Protein AF-A0A8T4NNY0-F1 (afdb_monomer_lite)

Secondary structure (DSSP, 8-state):
-EESSHHHHHHHHHHHHHHHHTSTTEEEEEEEEPPPEE------S-TTTTTSS------EE--EEEEEEESSHHHHHHHHHHH--S-----S-S-----HHHHHHHHHHHHHHHHHHHHHHHHHHHHHHHHHHHHHHHHHH-HHHHHHHHHHHHHHHHHHHHHHTTTTTS--------------------PPP-------

Sequence (200 aa):
MMGRPAEHLDETLNKLVEEISSVKGVSNVNKIIHPPKLIEEKETKDEKLKNKINIKKELYTSFAEIEADFDGLESMFTVVFNYMPSHFEIISPEEFKLKNSDFAGIVAAVIIRLHRYDEIAKKMSMDKIMIENRLREIFSQHPEMMAVLQKRAEEEQKKSNQEANQIENEPLKKVPKIITKNNIKGKKNNKRPEKAKKKR

pLDDT: mean 77.67, std 18.13, range [42.97, 97.81]

Structure (mmCIF, N/CA/C/O backbone):
data_AF-A0A8T4NNY0-F1
#
_entry.id   AF-A0A8T4NNY0-F1
#
loop_
_atom_site.group_PDB
_atom_site.id
_atom_site.type_symbol
_atom_site.label_atom_id
_atom_site.label_alt_id
_atom_site.label_comp_id
_atom_site.label_asym_id
_atom_site.label_entity_id
_atom_site.label_seq_id
_atom_site.pdbx_PDB_ins_code
_atom_site.Cartn_x
_atom_site.Cartn_y
_atom_site.Cartn_z
_atom_site.occupancy
_atom_site.B_iso_or_equiv
_atom_site.auth_seq_id
_atom_site.auth_comp_id
_atom_site.auth_asym_id
_at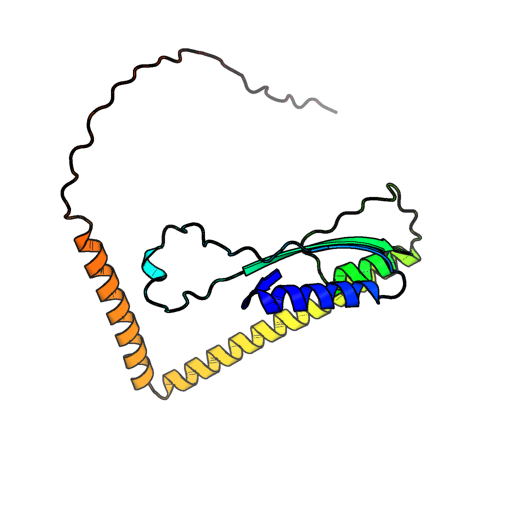om_site.auth_atom_id
_atom_site.pdbx_PDB_model_num
ATOM 1 N N . MET A 1 1 ? -8.699 -0.121 -7.785 1.00 82.06 1 MET A N 1
ATOM 2 C CA . MET A 1 1 ? -7.694 -0.938 -8.512 1.00 82.06 1 MET A CA 1
ATOM 3 C C . MET A 1 1 ? -7.858 -0.754 -10.016 1.00 82.06 1 MET A C 1
ATOM 5 O O . MET A 1 1 ? -8.939 -0.378 -10.454 1.00 82.06 1 MET A O 1
ATOM 9 N N . MET A 1 2 ? -6.801 -0.999 -10.796 1.00 84.75 2 MET A N 1
ATOM 10 C CA . MET A 1 2 ? -6.822 -0.908 -12.259 1.00 84.75 2 MET A CA 1
ATOM 11 C C . MET A 1 2 ? -6.148 -2.138 -12.862 1.00 84.75 2 MET A C 1
ATOM 13 O O . MET A 1 2 ? -5.091 -2.547 -12.384 1.00 84.75 2 MET A O 1
ATOM 17 N N . GLY A 1 3 ? -6.739 -2.728 -13.896 1.00 84.25 3 GLY A N 1
ATOM 18 C CA . GLY A 1 3 ? -6.212 -3.968 -14.456 1.00 84.25 3 GLY A CA 1
ATOM 19 C C . GLY A 1 3 ? -7.014 -4.520 -15.622 1.00 84.25 3 GLY A C 1
ATOM 20 O O . GLY A 1 3 ? -7.925 -3.878 -16.148 1.00 84.25 3 GLY A O 1
ATOM 21 N N . ARG A 1 4 ? -6.594 -5.705 -16.064 1.00 85.25 4 ARG A N 1
ATOM 22 C CA . ARG A 1 4 ? -7.164 -6.444 -17.191 1.00 85.25 4 ARG A CA 1
ATOM 23 C C . ARG A 1 4 ? -7.095 -7.936 -16.877 1.00 85.25 4 ARG A C 1
ATOM 25 O O . ARG A 1 4 ? -6.034 -8.356 -16.408 1.00 85.25 4 ARG A O 1
ATOM 32 N N . PRO A 1 5 ? -8.115 -8.742 -17.206 1.00 87.69 5 PRO A N 1
ATOM 33 C CA . PRO A 1 5 ? -9.483 -8.416 -17.630 1.00 87.69 5 PRO A CA 1
ATOM 34 C C . PRO A 1 5 ? -10.358 -7.901 -16.468 1.00 87.69 5 PRO A C 1
ATOM 36 O O . PRO A 1 5 ? -9.927 -7.912 -15.316 1.00 87.69 5 PRO A O 1
ATOM 39 N N . ALA A 1 6 ? -11.577 -7.442 -16.775 1.00 85.06 6 ALA A N 1
ATOM 40 C CA . ALA A 1 6 ? -12.525 -6.923 -15.783 1.00 85.06 6 ALA A CA 1
ATOM 41 C C . ALA A 1 6 ? -12.896 -7.961 -14.706 1.00 85.06 6 ALA A C 1
ATOM 43 O O . ALA A 1 6 ? -12.914 -7.630 -13.528 1.00 85.06 6 ALA A O 1
ATOM 44 N N . GLU A 1 7 ? -13.096 -9.222 -15.095 1.00 88.06 7 GLU A N 1
ATOM 45 C CA . GLU A 1 7 ? -13.484 -10.315 -14.186 1.00 88.06 7 GLU A CA 1
ATOM 46 C C . GLU A 1 7 ? -12.462 -10.526 -13.055 1.00 88.06 7 GLU A C 1
ATOM 48 O O . GLU A 1 7 ? -12.822 -10.611 -11.882 1.00 88.06 7 GLU A O 1
ATOM 53 N N . HIS A 1 8 ? -11.164 -10.506 -13.377 1.00 89.38 8 HIS A N 1
ATOM 54 C CA . HIS A 1 8 ? -10.110 -10.668 -12.372 1.00 89.38 8 HIS A CA 1
ATOM 55 C C . HIS A 1 8 ? -10.012 -9.487 -11.402 1.00 89.38 8 HIS A C 1
ATOM 57 O O . HIS A 1 8 ? -9.478 -9.657 -10.305 1.00 89.38 8 HIS A O 1
ATOM 63 N N . LEU A 1 9 ? -10.509 -8.298 -11.765 1.00 88.25 9 LEU A N 1
ATOM 64 C CA . LEU A 1 9 ? -10.572 -7.176 -10.826 1.00 88.25 9 LEU A CA 1
ATOM 65 C C . LEU A 1 9 ? -11.596 -7.439 -9.729 1.00 88.25 9 LEU A C 1
ATOM 67 O O . LEU A 1 9 ? -11.270 -7.234 -8.562 1.00 88.25 9 LEU A O 1
ATOM 71 N N . ASP A 1 10 ? -12.777 -7.935 -10.089 1.00 89.12 10 ASP A N 1
ATOM 72 C CA . ASP A 1 10 ? -13.828 -8.238 -9.119 1.00 89.12 10 ASP A CA 1
ATOM 73 C C . ASP A 1 10 ? -13.413 -9.394 -8.207 1.00 89.12 10 ASP A C 1
ATOM 75 O O . ASP A 1 10 ? -13.564 -9.312 -6.989 1.00 89.12 10 ASP A O 1
ATOM 79 N N . GLU A 1 11 ? -12.808 -10.448 -8.759 1.00 92.12 11 GLU A N 1
ATOM 80 C CA . GLU A 1 11 ? -12.284 -11.565 -7.961 1.00 92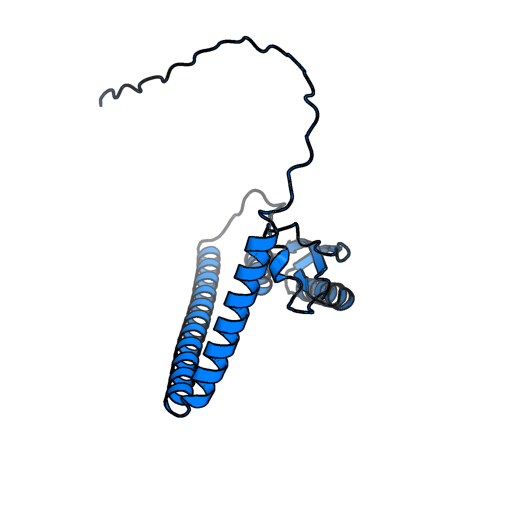.12 11 GLU A CA 1
ATOM 81 C C . GLU A 1 11 ? -11.184 -11.118 -6.991 1.00 92.12 11 GLU A C 1
ATOM 83 O O . GLU A 1 11 ? -11.182 -11.511 -5.824 1.00 92.12 11 GLU A O 1
ATOM 88 N N . THR A 1 12 ? -10.246 -10.290 -7.461 1.00 91.44 12 THR A N 1
ATOM 89 C CA . THR A 1 12 ? -9.128 -9.810 -6.635 1.00 91.44 12 THR A CA 1
ATOM 90 C C . THR A 1 12 ? -9.618 -8.857 -5.552 1.00 91.44 12 THR A C 1
ATOM 92 O O . THR A 1 12 ? -9.167 -8.955 -4.413 1.00 91.44 12 THR A O 1
ATOM 95 N N . LEU A 1 13 ? -10.562 -7.965 -5.871 1.00 90.06 13 LEU A N 1
ATOM 96 C CA . LEU A 1 13 ? -11.162 -7.068 -4.885 1.00 90.06 13 LEU A CA 1
ATOM 97 C C . LEU A 1 13 ? -11.938 -7.844 -3.826 1.00 90.06 13 LEU A C 1
ATOM 99 O O . LEU A 1 13 ? -11.769 -7.563 -2.644 1.00 90.06 13 LEU A O 1
ATOM 103 N N . ASN A 1 14 ? -12.721 -8.851 -4.218 1.00 91.62 14 ASN A N 1
ATOM 104 C CA . ASN A 1 14 ? -13.434 -9.694 -3.260 1.00 91.62 14 ASN A CA 1
ATOM 105 C C . ASN A 1 14 ? -12.475 -10.416 -2.311 1.00 91.62 14 ASN A C 1
ATOM 107 O O . ASN A 1 14 ? -12.660 -10.344 -1.098 1.00 91.62 14 ASN A O 1
ATOM 111 N N . LYS A 1 15 ? -11.411 -11.027 -2.846 1.00 93.00 15 LYS A N 1
ATOM 112 C CA . LYS A 1 15 ? -10.377 -11.676 -2.026 1.00 93.00 15 LYS A CA 1
ATOM 113 C C . LYS A 1 15 ? -9.712 -10.695 -1.066 1.00 93.00 15 LYS A C 1
ATOM 115 O O . LYS A 1 15 ? -9.555 -11.007 0.105 1.00 93.00 15 LYS A O 1
ATOM 120 N N . LEU A 1 16 ? -9.373 -9.495 -1.532 1.00 90.88 16 LEU A N 1
ATOM 121 C CA . LEU A 1 16 ? -8.723 -8.481 -0.702 1.00 90.88 16 LEU A CA 1
ATOM 122 C C . LEU A 1 16 ? -9.646 -7.996 0.429 1.00 90.88 16 LEU A C 1
ATOM 124 O O . LEU A 1 16 ? -9.202 -7.822 1.560 1.00 90.88 16 LEU A O 1
ATOM 128 N N . VAL A 1 17 ? -10.944 -7.834 0.156 1.00 91.06 17 VAL A N 1
ATOM 129 C CA . VAL A 1 17 ? -11.945 -7.484 1.178 1.00 91.06 17 VAL A CA 1
ATOM 130 C C . VAL A 1 17 ? -12.126 -8.618 2.197 1.00 91.06 17 VAL A C 1
ATOM 132 O O . VAL A 1 17 ? -12.253 -8.362 3.397 1.00 91.06 17 VAL A O 1
ATOM 135 N N . GLU A 1 18 ? -12.118 -9.875 1.750 1.00 91.81 18 GLU A N 1
ATOM 136 C CA . GLU A 1 18 ? -12.166 -11.047 2.634 1.00 91.81 18 GLU A CA 1
ATOM 137 C C . GLU A 1 18 ? -10.917 -11.151 3.515 1.00 91.81 18 GLU A C 1
ATOM 139 O O . GLU A 1 18 ? -11.032 -11.366 4.722 1.00 91.81 18 GLU A O 1
ATOM 144 N N . GLU A 1 19 ? -9.732 -10.920 2.949 1.00 92.31 19 GLU A N 1
ATOM 145 C CA . GLU A 1 19 ? -8.477 -10.887 3.699 1.00 92.31 19 GLU A CA 1
ATOM 146 C C . GLU A 1 19 ? -8.493 -9.789 4.768 1.00 92.31 19 GLU A C 1
ATOM 148 O O . GLU A 1 19 ? -8.133 -10.067 5.913 1.00 92.31 19 GLU A O 1
ATOM 153 N N . ILE A 1 20 ? -8.984 -8.582 4.452 1.00 90.31 20 ILE A N 1
ATOM 154 C CA . ILE A 1 20 ? -9.174 -7.501 5.438 1.00 90.31 20 ILE A CA 1
ATOM 155 C C . ILE A 1 20 ? -10.119 -7.944 6.561 1.00 90.31 20 ILE A C 1
ATOM 157 O O . ILE A 1 20 ? -9.818 -7.729 7.733 1.00 90.31 20 ILE A O 1
ATOM 161 N N . SER A 1 21 ? -11.222 -8.610 6.214 1.00 88.56 21 SER A N 1
ATOM 162 C CA . SER A 1 21 ? -12.215 -9.094 7.185 1.00 88.56 21 SER A CA 1
ATOM 163 C C . SER A 1 21 ? -11.670 -10.200 8.097 1.00 88.56 21 SER A C 1
ATOM 165 O O . SER A 1 21 ? -12.174 -10.402 9.197 1.00 88.56 21 SER A O 1
ATOM 167 N N . SER A 1 22 ? -10.636 -10.921 7.654 1.00 91.25 22 SER A N 1
ATOM 168 C CA . SER A 1 22 ? -9.975 -11.974 8.435 1.00 91.25 22 SER A CA 1
ATOM 169 C C . SER A 1 22 ? -8.925 -11.450 9.424 1.00 91.25 22 SER A C 1
ATOM 171 O O . SER A 1 22 ? -8.420 -12.208 10.260 1.00 91.25 22 SER A O 1
ATOM 173 N N . VAL A 1 23 ? -8.568 -10.162 9.342 1.00 90.19 23 VAL A N 1
ATOM 174 C CA . VAL A 1 23 ? -7.562 -9.566 10.223 1.00 90.19 23 VAL A CA 1
ATOM 175 C C . VAL A 1 23 ? -8.101 -9.490 11.652 1.00 90.19 23 VAL A C 1
ATOM 177 O O . VAL A 1 23 ? -9.219 -9.049 11.908 1.00 90.19 23 VAL A O 1
ATOM 180 N N . LYS A 1 24 ? -7.277 -9.910 12.617 1.00 87.75 24 LYS A N 1
ATOM 181 C CA . LYS A 1 24 ? -7.619 -9.843 14.042 1.00 87.75 24 LYS A CA 1
ATOM 182 C C . LYS A 1 24 ? -7.854 -8.392 14.472 1.00 87.75 24 LYS A C 1
ATOM 184 O O . LYS A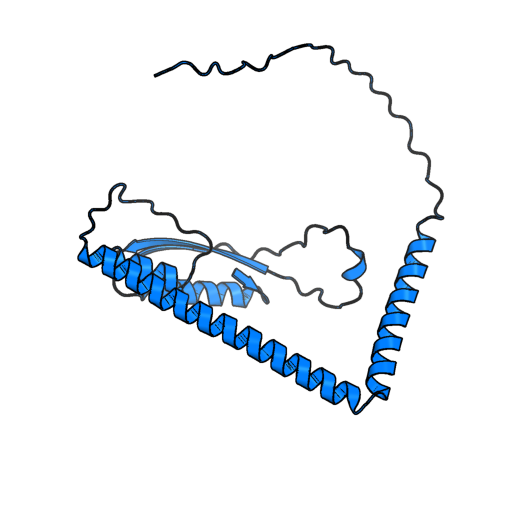 1 24 ? -7.019 -7.529 14.208 1.00 87.75 24 LYS A O 1
ATOM 189 N N . GLY A 1 25 ? -8.948 -8.160 15.191 1.00 86.31 25 GLY A N 1
ATOM 190 C CA . GLY A 1 25 ? -9.315 -6.839 15.703 1.00 86.31 25 GLY A CA 1
ATOM 191 C C . GLY A 1 25 ? -10.040 -5.947 14.696 1.00 86.31 25 GLY A C 1
ATOM 192 O O . GLY A 1 25 ? -10.029 -4.726 14.868 1.00 86.31 25 GLY A O 1
ATOM 193 N N . VAL A 1 26 ? -10.613 -6.553 13.650 1.00 91.06 26 VAL A N 1
ATOM 194 C CA . VAL A 1 26 ? -11.577 -5.944 12.729 1.00 91.06 26 VAL A CA 1
ATOM 195 C C . VAL A 1 26 ? -12.948 -6.568 12.996 1.00 91.06 26 VAL A C 1
ATOM 197 O O . VAL A 1 26 ? -13.087 -7.791 13.020 1.00 91.06 26 VAL A O 1
ATOM 200 N N . SER A 1 27 ? -13.958 -5.735 13.212 1.00 86.81 27 SER A N 1
ATOM 201 C CA . SER A 1 27 ? -15.353 -6.120 13.426 1.00 86.81 27 SER A CA 1
ATOM 202 C C . SER A 1 27 ? -16.274 -5.276 12.535 1.00 86.81 27 SER A C 1
ATOM 204 O O . SER A 1 27 ? -15.844 -4.268 11.985 1.00 86.81 27 SER A O 1
ATOM 206 N N . ASN A 1 28 ? -17.514 -5.729 12.319 1.00 78.19 28 ASN A N 1
ATOM 207 C CA . ASN A 1 28 ? -18.536 -5.035 11.517 1.00 78.19 28 ASN A CA 1
ATOM 208 C C . ASN A 1 28 ? -18.036 -4.486 10.166 1.00 78.19 28 ASN A C 1
ATOM 210 O O . ASN A 1 28 ? -17.987 -3.279 9.950 1.00 78.19 28 ASN A O 1
ATOM 214 N N . VAL A 1 29 ? -17.678 -5.379 9.238 1.00 85.38 29 VAL A N 1
ATOM 215 C CA . VAL A 1 29 ? -17.226 -4.972 7.899 1.00 85.38 29 VAL A CA 1
ATOM 216 C C . VAL A 1 29 ? -18.424 -4.787 6.966 1.00 85.38 29 VAL A C 1
ATOM 218 O O . VAL A 1 29 ? -19.029 -5.766 6.521 1.00 85.38 29 VAL A O 1
ATOM 221 N N . ASN A 1 30 ? -18.754 -3.539 6.647 1.00 90.31 30 ASN A N 1
ATOM 222 C CA . ASN A 1 30 ? -19.672 -3.191 5.569 1.00 90.31 30 ASN A CA 1
ATOM 223 C C . ASN A 1 30 ? -18.872 -2.979 4.278 1.00 90.31 30 ASN A C 1
ATOM 225 O O . ASN A 1 30 ? -17.828 -2.327 4.289 1.00 90.31 30 ASN A O 1
ATOM 229 N N . LYS A 1 31 ? -19.332 -3.553 3.163 1.00 91.00 31 LYS A N 1
ATOM 230 C CA . LYS A 1 31 ? -18.601 -3.524 1.889 1.00 91.00 31 LYS A CA 1
ATOM 231 C C . LYS A 1 31 ? -19.505 -3.140 0.729 1.00 91.00 31 LYS A C 1
ATOM 233 O O . LYS A 1 31 ? -20.544 -3.759 0.507 1.00 91.00 31 LYS A O 1
ATOM 238 N N . ILE A 1 32 ? -19.056 -2.169 -0.056 1.00 91.31 32 ILE A N 1
ATOM 239 C CA . ILE A 1 32 ? -19.691 -1.745 -1.302 1.00 91.31 32 ILE A CA 1
ATOM 240 C C . ILE A 1 32 ? -18.649 -1.883 -2.408 1.00 91.31 32 ILE A C 1
ATOM 242 O O . ILE A 1 32 ? -17.622 -1.211 -2.403 1.00 91.31 32 ILE A O 1
ATOM 246 N N . ILE A 1 33 ? -18.892 -2.785 -3.356 1.00 89.38 33 ILE A N 1
ATOM 247 C CA . ILE A 1 33 ? -17.996 -3.008 -4.495 1.00 89.38 33 ILE A CA 1
ATOM 248 C C . ILE A 1 33 ? -18.677 -2.456 -5.739 1.00 89.38 33 ILE A C 1
ATOM 250 O O . ILE A 1 33 ? -19.762 -2.900 -6.117 1.00 89.38 33 ILE A O 1
ATOM 254 N N . HIS A 1 34 ? -18.040 -1.476 -6.373 1.00 89.56 34 HIS A N 1
ATOM 255 C CA . HIS A 1 34 ? -18.535 -0.901 -7.614 1.00 89.56 34 HIS A CA 1
ATOM 256 C C . HIS A 1 34 ? -18.066 -1.734 -8.811 1.00 89.56 34 HIS A C 1
ATOM 258 O O . HIS A 1 34 ? -16.898 -2.128 -8.861 1.00 89.56 34 HIS A O 1
ATOM 264 N N . PRO A 1 35 ? -18.935 -1.974 -9.809 1.00 88.00 35 PRO A N 1
ATOM 265 C CA . PRO A 1 35 ? -18.566 -2.769 -10.972 1.00 88.00 35 PRO A CA 1
ATOM 266 C C . PRO A 1 35 ? -17.429 -2.105 -11.769 1.00 88.00 35 PRO A C 1
ATOM 268 O O . PRO A 1 35 ? -17.334 -0.869 -11.794 1.00 88.00 35 PRO A O 1
ATOM 271 N N . PRO A 1 36 ? -16.577 -2.890 -12.454 1.00 88.56 36 PRO A N 1
ATOM 272 C CA . PRO A 1 36 ? -15.468 -2.360 -13.228 1.00 88.56 36 PRO A CA 1
ATOM 273 C C . PRO A 1 36 ? -15.967 -1.446 -14.342 1.00 88.56 36 PRO A C 1
ATOM 275 O O . PRO A 1 36 ? -16.712 -1.851 -15.234 1.00 88.56 36 PRO A O 1
ATOM 278 N N . LYS A 1 37 ? -15.518 -0.195 -14.314 1.00 87.31 37 LYS A N 1
ATOM 279 C CA . LYS A 1 37 ? -15.772 0.780 -15.366 1.00 87.31 37 LYS A CA 1
ATOM 280 C C . LYS A 1 37 ? -14.585 0.824 -16.313 1.00 87.31 37 LYS A C 1
ATOM 282 O O . LYS A 1 37 ? -13.436 0.895 -15.871 1.00 87.31 37 LYS A O 1
ATOM 287 N N . LEU A 1 38 ? -14.869 0.812 -17.610 1.00 85.31 38 LEU A N 1
ATOM 288 C CA . LEU A 1 38 ? -13.859 1.040 -18.632 1.00 85.31 38 LEU A CA 1
ATOM 289 C C . LEU A 1 38 ? -13.287 2.452 -18.461 1.00 85.31 38 LEU A C 1
ATOM 291 O O . LEU A 1 38 ? -14.034 3.434 -18.435 1.00 85.31 38 LEU A O 1
ATOM 295 N N . ILE A 1 39 ? -11.964 2.558 -18.349 1.00 78.81 39 ILE A N 1
ATOM 296 C CA . ILE A 1 39 ? -11.299 3.846 -18.498 1.00 78.81 39 ILE A CA 1
ATOM 297 C C . ILE A 1 39 ? -11.320 4.166 -19.986 1.00 78.81 39 ILE A C 1
ATOM 299 O O . ILE A 1 39 ? -10.492 3.684 -20.758 1.00 78.81 39 ILE A O 1
ATOM 303 N N . GLU A 1 40 ? -12.270 5.000 -20.387 1.00 69.75 40 GLU A N 1
ATOM 304 C CA . GLU A 1 40 ? -12.120 5.766 -21.614 1.00 69.75 40 GLU A CA 1
ATOM 305 C C . GLU A 1 40 ? -10.916 6.681 -21.393 1.00 69.75 40 GLU A C 1
ATOM 307 O O . GLU A 1 40 ? -10.940 7.561 -20.527 1.00 69.75 40 GLU A O 1
ATOM 312 N N . GLU A 1 41 ? -9.816 6.414 -22.100 1.00 59.53 41 GLU A N 1
ATOM 313 C CA . GLU A 1 41 ? -8.640 7.274 -22.089 1.00 59.53 41 GLU A CA 1
ATOM 314 C C . GLU A 1 41 ? -9.061 8.644 -22.627 1.00 59.53 41 GLU A C 1
ATOM 316 O O . GLU A 1 41 ? -8.974 8.882 -23.832 1.00 59.53 41 GLU A O 1
ATOM 321 N N . LYS A 1 42 ? -9.543 9.533 -21.745 1.00 51.41 42 LYS A N 1
ATOM 322 C CA . LYS A 1 42 ? -9.826 10.928 -22.078 1.00 51.41 42 LYS A CA 1
ATOM 323 C C . LYS A 1 42 ? -8.631 11.447 -22.853 1.00 51.41 42 LYS A C 1
ATOM 325 O O . LYS A 1 42 ? -7.517 11.407 -22.337 1.00 51.41 42 LYS A O 1
ATOM 330 N N . GLU A 1 43 ? -8.903 11.851 -24.085 1.00 48.00 43 GLU A N 1
ATOM 331 C CA . GLU A 1 43 ? -7.995 12.373 -25.095 1.00 48.00 43 GLU A CA 1
ATOM 332 C C . GLU A 1 43 ? -6.922 13.287 -24.477 1.00 48.00 43 GLU A C 1
ATOM 334 O O . GLU A 1 43 ? -7.038 14.512 -24.429 1.00 48.00 43 GLU A O 1
ATOM 339 N N . THR A 1 44 ? -5.818 12.710 -24.001 1.00 42.97 44 THR A N 1
ATOM 340 C CA . THR A 1 44 ? -4.539 13.399 -24.068 1.00 42.97 44 THR A CA 1
ATOM 341 C C . THR A 1 44 ? -4.337 13.651 -25.553 1.00 42.97 44 THR A C 1
ATOM 343 O O . THR A 1 44 ? -4.421 12.712 -26.342 1.00 42.97 44 THR A O 1
ATOM 346 N N . LYS A 1 45 ? -4.133 14.919 -25.926 1.00 47.31 45 LYS A N 1
ATOM 347 C CA . LYS A 1 45 ? -4.062 15.469 -27.297 1.00 47.31 45 LYS A CA 1
ATOM 348 C C . LYS A 1 45 ? -3.043 14.801 -28.246 1.00 47.31 45 LYS A C 1
ATOM 350 O O . LYS A 1 45 ? -2.847 15.267 -29.362 1.00 47.31 45 LYS A O 1
ATOM 355 N N . ASP A 1 46 ? -2.446 13.694 -27.832 1.00 46.00 46 ASP A N 1
ATOM 356 C CA . ASP A 1 46 ? -1.552 12.828 -28.582 1.00 46.00 46 ASP A CA 1
ATOM 357 C C . ASP A 1 46 ? -2.301 11.574 -29.082 1.00 46.00 46 ASP A C 1
ATOM 359 O O . ASP A 1 46 ? -1.847 10.439 -28.927 1.00 46.00 46 ASP A O 1
ATOM 363 N N . GLU A 1 47 ? -3.463 11.760 -29.719 1.00 51.88 47 GLU A N 1
ATOM 364 C CA . GLU A 1 47 ? -4.255 10.676 -30.336 1.00 51.88 47 GLU A CA 1
ATOM 365 C C . GLU A 1 47 ? -3.465 9.859 -31.379 1.00 51.88 47 GLU A C 1
ATOM 367 O O . GLU A 1 47 ? -3.830 8.735 -31.722 1.00 51.88 47 GLU A O 1
ATOM 372 N N . LYS A 1 48 ? -2.339 10.386 -31.870 1.00 50.22 48 LYS A N 1
ATOM 373 C CA . LYS A 1 48 ? -1.563 9.789 -32.964 1.00 50.22 48 LYS A CA 1
ATOM 374 C C . LYS A 1 48 ? -0.569 8.710 -32.531 1.00 50.22 48 LYS A C 1
ATOM 376 O O . LYS A 1 48 ? -0.156 7.917 -33.373 1.00 50.22 48 LYS A O 1
ATOM 381 N N . LEU A 1 49 ? -0.215 8.618 -31.244 1.00 49.22 49 LEU A N 1
ATOM 382 C CA . LEU A 1 49 ? 0.697 7.567 -30.762 1.00 49.22 49 LEU A CA 1
ATOM 383 C C . LEU A 1 49 ? -0.029 6.243 -30.449 1.00 49.22 49 LEU A C 1
ATOM 385 O O . LEU A 1 49 ? 0.594 5.182 -30.433 1.00 49.22 49 LEU A O 1
ATOM 389 N N . LYS A 1 50 ? -1.357 6.281 -30.263 1.00 45.75 50 LYS A N 1
ATOM 390 C CA . LYS A 1 50 ? -2.175 5.116 -29.879 1.00 45.75 50 LYS A CA 1
ATOM 391 C C . LYS A 1 50 ? -2.426 4.121 -31.016 1.00 45.75 50 LYS A C 1
ATOM 393 O O . LYS A 1 50 ? -2.660 2.948 -30.754 1.00 45.75 50 LYS A O 1
ATOM 398 N N . ASN A 1 51 ? -2.320 4.547 -32.276 1.00 45.91 51 ASN A N 1
ATOM 399 C CA . ASN A 1 51 ? -2.652 3.693 -33.424 1.00 45.91 51 ASN A CA 1
ATOM 400 C C . ASN A 1 51 ? -1.524 2.744 -33.872 1.00 45.91 51 ASN A C 1
ATOM 402 O O . ASN A 1 51 ? -1.781 1.855 -34.680 1.00 45.91 51 ASN A O 1
ATOM 406 N N . LYS A 1 52 ? -0.286 2.895 -33.374 1.00 47.84 52 LYS A N 1
ATOM 407 C CA . LYS A 1 52 ? 0.857 2.048 -33.791 1.00 47.84 52 LYS A CA 1
ATOM 408 C C . LYS A 1 52 ? 1.198 0.915 -32.829 1.00 47.84 52 LYS A C 1
ATOM 410 O O . LYS A 1 52 ? 1.848 -0.046 -33.232 1.00 47.84 52 LYS A O 1
ATOM 415 N N . ILE A 1 53 ? 0.729 0.985 -31.588 1.00 47.69 53 ILE A N 1
ATOM 416 C CA . ILE A 1 53 ? 0.857 -0.105 -30.627 1.00 47.69 53 ILE A CA 1
ATOM 417 C C . ILE A 1 53 ? -0.536 -0.729 -30.525 1.00 47.69 53 ILE A C 1
ATOM 419 O O . ILE A 1 53 ? -1.430 -0.122 -29.952 1.00 47.69 53 ILE A O 1
ATOM 423 N N . ASN A 1 54 ? -0.740 -1.916 -31.110 1.00 44.19 54 ASN A N 1
ATOM 424 C CA . ASN A 1 54 ? -1.984 -2.706 -31.053 1.00 44.19 54 ASN A CA 1
ATOM 425 C C . ASN A 1 54 ? -2.314 -3.167 -29.613 1.00 44.19 54 ASN A C 1
ATOM 427 O O . ASN A 1 54 ? -2.403 -4.353 -29.308 1.00 44.19 54 ASN A O 1
ATOM 431 N N . ILE A 1 55 ? -2.484 -2.227 -28.691 1.00 51.34 55 ILE A N 1
ATOM 432 C CA . ILE A 1 55 ? -2.960 -2.445 -27.333 1.00 51.34 55 ILE A CA 1
ATOM 433 C C . ILE A 1 55 ? -4.265 -1.653 -27.218 1.00 51.34 55 ILE A C 1
ATOM 435 O O . ILE A 1 55 ? -4.419 -0.791 -26.364 1.00 51.34 55 ILE A O 1
ATOM 439 N N . LYS A 1 56 ? -5.267 -2.003 -28.040 1.00 56.25 56 LYS A N 1
ATOM 440 C CA . LYS A 1 56 ? -6.686 -1.797 -27.686 1.00 56.25 56 LYS A CA 1
ATOM 441 C C . LYS A 1 56 ? -7.070 -2.760 -26.561 1.00 56.25 56 LYS A C 1
ATOM 443 O O . LYS A 1 56 ? -8.000 -3.547 -26.677 1.00 56.25 56 LYS A O 1
ATOM 448 N N . LYS A 1 57 ? -6.271 -2.809 -25.502 1.00 63.22 57 LYS A N 1
ATOM 449 C CA . LYS A 1 57 ? -6.607 -3.610 -24.341 1.00 63.22 57 LYS A CA 1
ATOM 450 C C . LYS A 1 57 ? -7.389 -2.681 -23.430 1.00 63.22 57 LYS A C 1
ATOM 452 O O . LYS A 1 57 ? -6.837 -1.769 -22.823 1.00 63.22 57 LYS A O 1
ATOM 457 N N . GLU A 1 58 ? -8.687 -2.889 -23.409 1.00 74.94 58 GLU A N 1
ATOM 458 C CA . GLU A 1 58 ? -9.619 -2.238 -22.503 1.00 74.94 58 GLU A CA 1
ATOM 459 C C . GLU A 1 58 ? -9.058 -2.293 -21.079 1.00 74.94 58 GLU A C 1
ATOM 461 O O . GLU A 1 58 ? -8.675 -3.357 -20.587 1.00 74.94 58 GLU A O 1
ATOM 466 N N . LEU A 1 59 ? -8.853 -1.128 -20.471 1.00 82.38 59 LEU A N 1
ATOM 467 C CA . LEU A 1 59 ? -8.326 -1.006 -19.120 1.00 82.38 59 LEU A CA 1
ATOM 468 C C . LEU A 1 59 ? -9.496 -0.678 -18.211 1.00 82.38 59 LEU A C 1
ATOM 470 O O . LEU A 1 59 ? -10.216 0.289 -18.450 1.00 82.38 59 LEU A O 1
ATOM 474 N N . TYR A 1 60 ? -9.690 -1.496 -17.190 1.00 87.44 60 TYR A N 1
ATOM 475 C CA . TYR A 1 60 ? -10.826 -1.368 -16.298 1.00 87.44 60 TYR A CA 1
ATOM 476 C C . TYR A 1 60 ? -10.360 -0.827 -14.951 1.00 87.44 60 TYR A C 1
ATOM 478 O O . TYR A 1 60 ? -9.263 -1.144 -14.480 1.00 87.44 60 TYR A O 1
ATOM 486 N N . THR A 1 61 ? -11.206 -0.015 -14.329 1.00 88.81 61 THR A N 1
ATOM 487 C CA . THR A 1 61 ? -11.060 0.440 -12.945 1.00 88.81 61 THR A CA 1
ATOM 488 C C . THR A 1 61 ? -12.274 0.051 -12.142 1.00 88.81 61 THR A C 1
ATOM 490 O O . THR A 1 61 ? -13.396 0.301 -12.568 1.00 88.81 61 THR A O 1
ATOM 493 N N . SER A 1 62 ? -12.041 -0.488 -10.956 1.00 90.62 62 SER A N 1
ATOM 494 C CA . SER A 1 62 ? -13.077 -0.714 -9.954 1.00 90.62 62 SER A CA 1
ATOM 495 C C . SER A 1 62 ? -12.624 -0.118 -8.620 1.00 90.62 62 SER A C 1
ATOM 497 O O . SER A 1 62 ? -11.419 0.017 -8.351 1.00 90.62 62 SER A O 1
ATOM 499 N N . PHE A 1 63 ? -13.604 0.267 -7.811 1.00 91.38 63 PHE A N 1
ATOM 500 C CA . PHE A 1 63 ? -13.437 0.827 -6.480 1.00 91.38 63 PHE A CA 1
ATOM 501 C C . PHE A 1 63 ? -14.254 -0.006 -5.493 1.00 91.38 63 PHE A C 1
ATOM 503 O O . PHE A 1 63 ? -15.363 -0.436 -5.810 1.00 91.38 63 PHE A O 1
ATOM 510 N N . ALA A 1 64 ? -13.687 -0.226 -4.312 1.00 92.19 64 ALA A N 1
ATOM 511 C CA . ALA A 1 64 ? -14.368 -0.851 -3.193 1.00 92.19 64 ALA A CA 1
ATOM 512 C C . ALA A 1 64 ? -14.328 0.119 -2.014 1.00 92.19 64 ALA A C 1
ATOM 514 O O . ALA A 1 64 ? -13.264 0.650 -1.688 1.00 92.19 64 ALA A O 1
ATOM 515 N N . GLU A 1 65 ? -15.485 0.345 -1.412 1.00 91.38 65 GLU A N 1
ATOM 516 C CA . GLU A 1 65 ? -15.649 1.096 -0.177 1.00 91.38 65 GLU A CA 1
ATOM 517 C C . GLU A 1 65 ? -15.870 0.088 0.946 1.00 91.38 65 GLU A C 1
ATOM 519 O O . GLU A 1 65 ? -16.662 -0.852 0.818 1.00 91.38 65 GLU A O 1
ATOM 524 N N . ILE A 1 66 ? -15.098 0.242 2.017 1.00 92.62 66 ILE A N 1
ATOM 525 C CA . ILE A 1 66 ? -15.111 -0.662 3.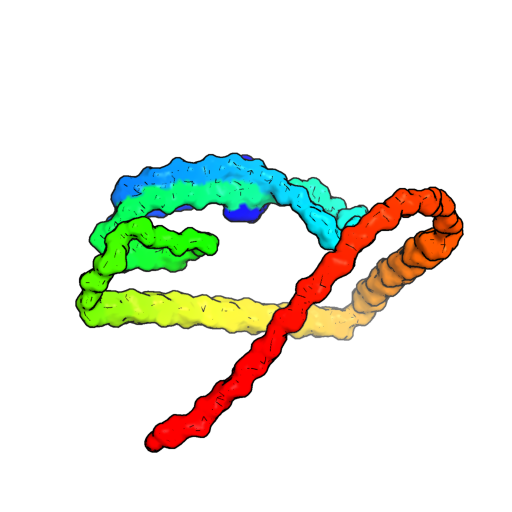159 1.00 92.62 66 ILE A CA 1
ATOM 526 C C . ILE A 1 66 ? -15.241 0.204 4.402 1.00 92.62 66 ILE A C 1
ATOM 528 O O . ILE A 1 66 ? -14.370 1.032 4.669 1.00 92.62 66 ILE A O 1
ATOM 532 N N . GLU A 1 67 ? -16.305 -0.014 5.161 1.00 93.75 67 GLU A N 1
ATOM 533 C CA . GLU A 1 67 ? -16.447 0.514 6.513 1.00 93.75 67 GLU A CA 1
ATOM 534 C C . GLU A 1 67 ? -16.163 -0.641 7.467 1.00 93.75 67 GLU A C 1
ATOM 536 O O . GLU A 1 67 ? -16.688 -1.740 7.288 1.00 93.75 67 GLU A O 1
ATOM 541 N N . ALA A 1 68 ? -15.291 -0.424 8.443 1.00 93.56 68 ALA A N 1
ATOM 542 C CA . ALA A 1 68 ? -14.915 -1.453 9.396 1.00 93.56 68 ALA A CA 1
ATOM 543 C C . ALA A 1 68 ? -14.660 -0.831 10.767 1.00 93.56 68 ALA A C 1
ATOM 545 O O . ALA A 1 68 ? -14.032 0.227 10.866 1.00 93.56 68 ALA A O 1
ATOM 546 N N . ASP A 1 69 ? -15.105 -1.526 11.809 1.00 94.00 69 ASP A N 1
ATOM 547 C CA . ASP A 1 69 ? -14.839 -1.170 13.194 1.00 94.00 69 ASP A CA 1
ATOM 548 C C . ASP A 1 69 ? -13.543 -1.843 13.650 1.00 94.00 69 ASP A C 1
ATOM 550 O O . ASP A 1 69 ? -13.336 -3.045 13.468 1.00 94.00 69 ASP A O 1
ATOM 554 N N . PHE A 1 70 ? -12.657 -1.075 14.275 1.00 93.50 70 PHE A N 1
ATOM 555 C CA . PHE A 1 70 ? -11.374 -1.575 14.761 1.00 93.50 70 PHE A CA 1
ATOM 556 C C . PHE A 1 70 ? -11.335 -1.552 16.287 1.00 93.50 70 PHE A C 1
ATOM 558 O O . PHE A 1 70 ? -11.650 -0.534 16.901 1.00 93.50 70 PHE A O 1
ATOM 565 N N . ASP A 1 71 ? -10.866 -2.643 16.899 1.00 91.56 71 ASP A N 1
ATOM 566 C CA . ASP A 1 71 ? -10.742 -2.752 18.363 1.00 91.56 71 ASP A CA 1
ATOM 567 C C . ASP A 1 71 ? -9.745 -1.734 18.950 1.00 91.56 71 ASP A C 1
ATOM 569 O O . ASP A 1 71 ? -9.816 -1.371 20.126 1.00 91.56 71 ASP A O 1
ATOM 573 N N . GLY A 1 72 ? -8.793 -1.264 18.139 1.00 89.25 72 GLY A N 1
ATOM 574 C CA . GLY A 1 72 ? -7.818 -0.265 18.545 1.00 89.25 72 GLY A CA 1
ATOM 575 C C . GLY A 1 72 ? -7.067 0.356 17.372 1.00 89.25 72 GLY A C 1
ATOM 576 O O . GLY A 1 72 ? -7.112 -0.108 16.234 1.00 89.25 72 GLY A O 1
ATOM 577 N N . LEU A 1 73 ? -6.314 1.416 17.666 1.00 88.88 73 LEU A N 1
ATOM 578 C CA . LEU A 1 73 ? -5.530 2.125 16.652 1.00 88.88 73 LEU A CA 1
ATOM 579 C C . LEU A 1 73 ? -4.437 1.245 16.032 1.00 88.88 73 LEU A C 1
ATOM 581 O O . LEU A 1 73 ? -4.121 1.399 14.858 1.00 88.88 73 LEU A O 1
ATOM 585 N N . GLU A 1 74 ? -3.882 0.293 16.783 1.00 87.38 74 GLU A N 1
ATOM 586 C CA . GLU A 1 74 ? -2.857 -0.622 16.272 1.00 87.38 74 GLU A CA 1
ATOM 587 C C . GLU A 1 74 ? -3.383 -1.535 15.149 1.00 87.38 74 GLU A C 1
ATOM 589 O O . GLU A 1 74 ? -2.716 -1.674 14.117 1.00 87.38 74 GLU A O 1
ATOM 594 N N . SER A 1 75 ? -4.581 -2.120 15.299 1.00 90.06 75 SER A N 1
ATOM 595 C CA . SER A 1 75 ? -5.187 -2.956 14.252 1.00 90.06 75 SER A CA 1
ATOM 596 C C . SER A 1 75 ? -5.561 -2.115 13.032 1.00 90.06 75 SER A C 1
ATOM 598 O O . SER A 1 75 ? -5.240 -2.503 11.907 1.00 90.06 75 SER A O 1
ATOM 600 N N . MET A 1 76 ? -6.109 -0.915 13.253 1.00 91.19 76 MET A N 1
ATOM 601 C CA . MET A 1 76 ? -6.392 0.063 12.200 1.00 91.19 76 MET A CA 1
ATOM 602 C C . MET A 1 76 ? -5.133 0.399 11.388 1.00 91.19 76 MET A C 1
ATOM 604 O O . MET A 1 76 ? -5.108 0.210 10.172 1.00 91.19 76 MET A O 1
ATOM 608 N N . PHE A 1 77 ? -4.050 0.835 12.041 1.00 89.56 77 PHE A N 1
ATOM 609 C CA . PHE A 1 77 ? -2.795 1.155 11.354 1.00 89.56 77 PHE A CA 1
ATOM 610 C C . PHE A 1 77 ? -2.201 -0.067 10.652 1.00 89.56 77 PHE A C 1
ATOM 612 O O . PHE A 1 77 ? -1.672 0.057 9.549 1.00 89.56 77 PHE A O 1
ATOM 619 N N . THR A 1 78 ? -2.313 -1.256 11.243 1.00 88.44 78 THR A N 1
ATOM 620 C CA . THR A 1 78 ? -1.847 -2.495 10.610 1.00 88.44 78 THR A CA 1
ATOM 621 C C . THR A 1 78 ? -2.562 -2.750 9.286 1.00 88.44 78 THR A C 1
ATOM 623 O O . THR A 1 78 ? -1.895 -3.037 8.290 1.00 88.44 78 THR A O 1
ATOM 626 N N . VAL A 1 79 ? -3.888 -2.593 9.244 1.00 90.81 79 VAL A N 1
ATOM 627 C CA . VAL A 1 79 ? -4.681 -2.733 8.015 1.00 90.81 79 VAL A CA 1
ATOM 628 C C . VAL A 1 79 ? -4.327 -1.637 7.012 1.00 90.81 79 VAL A C 1
ATOM 630 O O . VAL A 1 79 ? -3.974 -1.951 5.875 1.00 90.81 79 VAL A O 1
ATOM 633 N N . VAL A 1 80 ? -4.308 -0.370 7.437 1.00 91.19 80 VAL A N 1
ATOM 634 C CA . VAL A 1 80 ? -3.966 0.765 6.563 1.00 91.19 80 VAL A CA 1
ATOM 635 C C . VAL A 1 80 ? -2.592 0.576 5.925 1.00 91.19 80 VAL A C 1
ATOM 637 O O . VAL A 1 80 ? -2.450 0.749 4.720 1.00 91.19 80 VAL A O 1
ATOM 640 N N . PHE A 1 81 ? -1.578 0.159 6.683 1.00 88.38 81 PHE A N 1
ATOM 641 C CA . PHE A 1 81 ? -0.241 -0.017 6.127 1.00 88.38 81 PHE A CA 1
ATOM 642 C C . PHE A 1 81 ? -0.057 -1.310 5.323 1.00 88.38 81 PHE A C 1
ATOM 644 O O . PHE A 1 81 ? 0.868 -1.377 4.514 1.00 88.38 81 PHE A O 1
ATOM 651 N N . ASN A 1 82 ? -0.835 -2.366 5.579 1.00 88.81 82 ASN A N 1
ATOM 652 C CA . ASN A 1 82 ? -0.734 -3.615 4.815 1.00 88.81 82 ASN A CA 1
ATOM 653 C C . ASN A 1 82 ? -1.390 -3.477 3.443 1.00 88.81 82 ASN A C 1
ATOM 655 O O . ASN A 1 82 ? -0.817 -3.918 2.450 1.00 88.81 82 ASN A O 1
ATOM 659 N N . TYR A 1 83 ? -2.565 -2.852 3.399 1.00 90.19 83 TYR A N 1
ATOM 660 C CA . TYR A 1 83 ? -3.367 -2.758 2.182 1.00 90.19 83 TYR A CA 1
ATOM 661 C C . TYR A 1 83 ? -3.224 -1.411 1.467 1.00 90.19 83 TYR A C 1
ATOM 663 O O . TYR A 1 83 ? -3.603 -1.322 0.303 1.00 90.19 83 TYR A O 1
ATOM 671 N N . MET A 1 84 ? -2.645 -0.394 2.126 1.00 90.31 84 MET A N 1
ATOM 672 C CA . MET A 1 84 ? -2.360 0.942 1.579 1.00 90.31 84 MET A CA 1
ATOM 673 C C . MET A 1 84 ? -3.525 1.480 0.734 1.00 90.31 84 MET A C 1
ATOM 675 O O . MET A 1 84 ? -3.390 1.627 -0.487 1.00 90.31 84 MET A O 1
ATOM 679 N N . PRO A 1 85 ? -4.692 1.733 1.354 1.00 91.31 85 PRO A N 1
ATOM 680 C CA . PRO A 1 85 ? -5.863 2.173 0.616 1.00 91.31 85 PRO A CA 1
ATOM 681 C C . PRO A 1 85 ? -5.597 3.530 -0.047 1.00 91.31 85 PRO A C 1
ATOM 683 O O . PRO A 1 85 ? -4.831 4.354 0.451 1.00 91.31 85 PRO A O 1
ATOM 686 N N . SER A 1 86 ? -6.256 3.787 -1.178 1.00 90.50 86 SER A N 1
ATOM 687 C CA . SER A 1 86 ? -6.132 5.072 -1.879 1.00 90.50 86 SER A CA 1
ATOM 688 C C . SER A 1 86 ? -6.728 6.240 -1.094 1.00 90.50 86 SER A C 1
ATOM 690 O O . SER A 1 86 ? -6.309 7.382 -1.270 1.00 90.50 86 SER A O 1
ATOM 692 N N . HIS A 1 87 ? -7.728 5.957 -0.263 1.00 92.19 87 HIS A N 1
ATOM 693 C CA . HIS A 1 87 ? -8.395 6.914 0.602 1.00 92.19 87 HIS A CA 1
ATOM 694 C C . HIS A 1 87 ? -8.740 6.227 1.924 1.00 92.19 87 HIS A C 1
ATOM 696 O O . HIS A 1 87 ? -9.118 5.057 1.927 1.00 92.19 87 HIS A O 1
ATOM 702 N N . PHE A 1 88 ? -8.571 6.943 3.030 1.00 92.62 88 PHE A N 1
ATOM 703 C CA . PHE A 1 88 ? -8.877 6.467 4.371 1.00 92.62 88 PHE A CA 1
ATOM 704 C C . PHE A 1 88 ? -9.491 7.618 5.162 1.00 92.62 88 PHE A C 1
ATOM 706 O O . PHE A 1 88 ? -8.913 8.707 5.209 1.00 92.62 88 PHE A O 1
ATOM 713 N N . GLU A 1 89 ? -10.642 7.365 5.773 1.00 92.81 89 GLU A N 1
ATOM 714 C CA . GLU A 1 89 ? -11.392 8.332 6.567 1.00 92.81 89 GLU A CA 1
ATOM 715 C C . GLU A 1 89 ? -11.840 7.682 7.879 1.00 92.81 89 GLU A C 1
ATOM 717 O O . GLU A 1 89 ? -12.220 6.513 7.912 1.00 92.81 89 GLU A O 1
ATOM 722 N N . ILE A 1 90 ? -11.766 8.445 8.971 1.00 93.00 90 ILE A N 1
ATOM 723 C CA . ILE A 1 90 ? -12.211 8.022 10.299 1.00 93.00 90 ILE A CA 1
ATOM 724 C C . ILE A 1 90 ? -13.577 8.658 10.543 1.00 93.00 90 ILE A C 1
ATOM 726 O O . ILE A 1 90 ? -13.668 9.872 10.708 1.00 93.00 90 ILE A O 1
ATOM 730 N N . ILE A 1 91 ? -14.624 7.834 10.590 1.00 93.06 91 ILE A N 1
ATOM 731 C CA . ILE A 1 91 ? -15.999 8.290 10.849 1.00 93.06 91 ILE A CA 1
ATOM 732 C C . ILE A 1 91 ? -16.207 8.558 12.349 1.00 93.06 91 ILE A C 1
ATOM 734 O O . ILE A 1 91 ? -16.860 9.523 12.738 1.00 93.06 91 ILE A O 1
ATOM 738 N N . SER A 1 92 ? -15.646 7.704 13.209 1.00 90.06 92 SER A N 1
ATOM 739 C CA . SER A 1 92 ? -15.693 7.845 14.667 1.00 90.06 92 SER A CA 1
ATOM 740 C C . SER A 1 92 ? -14.532 7.083 15.322 1.00 90.06 92 SER A C 1
ATOM 742 O O . SER A 1 92 ? -14.023 6.140 14.710 1.00 90.06 92 SER A O 1
ATOM 744 N N . PRO A 1 93 ? -14.098 7.444 16.547 1.00 90.62 93 PRO A N 1
ATOM 745 C CA . PRO A 1 93 ? -14.520 8.574 17.390 1.00 90.62 93 PRO A CA 1
ATOM 746 C C . PRO A 1 93 ? -13.853 9.914 17.009 1.00 90.62 93 PRO A C 1
ATOM 748 O O . PRO A 1 93 ? -12.841 9.936 16.319 1.00 90.62 93 PRO A O 1
ATOM 751 N N . GLU A 1 94 ? -14.394 11.037 17.497 1.00 88.81 94 GLU A N 1
ATOM 752 C CA . GLU A 1 94 ? -13.836 12.386 17.260 1.00 88.81 94 GLU A CA 1
ATOM 753 C C . GLU A 1 94 ? -12.544 12.649 18.063 1.00 88.81 94 GLU A C 1
ATOM 755 O O . GLU A 1 94 ? -11.635 13.332 17.593 1.00 88.81 94 GLU A O 1
ATOM 760 N N . GLU A 1 95 ? -12.431 12.067 19.263 1.00 90.06 95 GLU A N 1
ATOM 761 C CA . GLU A 1 95 ? -11.270 12.218 20.145 1.00 90.06 95 GLU A CA 1
ATOM 762 C C . GLU A 1 95 ? -10.560 10.882 20.400 1.00 90.06 95 GLU A C 1
ATOM 764 O O . GLU A 1 95 ? -11.175 9.893 20.805 1.00 90.06 95 GLU A O 1
ATOM 769 N N . PHE A 1 96 ? -9.230 10.880 20.268 1.00 88.75 96 PHE A N 1
ATOM 770 C CA . PHE A 1 96 ? -8.381 9.732 20.592 1.00 88.75 96 PHE A CA 1
ATOM 771 C C . PHE A 1 96 ? -7.620 9.953 21.900 1.00 88.75 96 PHE A C 1
ATOM 773 O O . PHE A 1 96 ? -6.809 10.872 22.020 1.00 88.75 96 PHE A O 1
ATOM 780 N N . LYS A 1 97 ? -7.819 9.063 22.879 1.00 89.69 97 LYS A N 1
ATOM 781 C CA . LYS A 1 97 ? -7.019 9.023 24.113 1.00 89.69 97 LYS A CA 1
ATOM 782 C C . LYS A 1 97 ? -5.908 7.990 23.970 1.00 89.69 97 LYS A C 1
ATOM 784 O O . LYS A 1 97 ? -6.119 6.805 24.206 1.00 89.69 97 LYS A O 1
ATOM 789 N N . LEU A 1 98 ? -4.726 8.455 23.579 1.00 90.69 98 LEU A N 1
ATOM 790 C CA . LEU A 1 98 ? -3.538 7.627 23.381 1.00 90.69 98 LEU A CA 1
ATOM 791 C C . LEU A 1 98 ? -2.584 7.717 24.572 1.00 90.69 98 LEU A C 1
ATOM 793 O O . LEU A 1 98 ? -2.294 8.808 25.067 1.00 90.69 98 LEU A O 1
ATOM 797 N N . LYS A 1 99 ? -2.040 6.574 25.003 1.00 93.44 99 LYS A N 1
ATOM 798 C CA . LYS A 1 99 ? -0.892 6.560 25.916 1.00 93.44 99 LYS A CA 1
ATOM 799 C C . LYS A 1 99 ? 0.388 6.805 25.125 1.00 93.44 99 LYS A C 1
ATOM 801 O O . LYS A 1 99 ? 0.497 6.445 23.954 1.00 93.44 99 LYS A O 1
ATOM 806 N N . ASN A 1 100 ? 1.394 7.364 25.793 1.00 93.50 100 ASN A N 1
ATOM 807 C CA . ASN A 1 100 ? 2.695 7.616 25.173 1.00 93.50 100 ASN A CA 1
ATOM 808 C C . ASN A 1 100 ? 3.363 6.318 24.666 1.00 93.50 100 ASN A C 1
ATOM 810 O O . ASN A 1 100 ? 4.023 6.329 23.633 1.00 93.50 100 ASN A O 1
ATOM 814 N N . SER A 1 101 ? 3.145 5.191 25.357 1.00 92.00 101 SER A N 1
ATOM 815 C CA . SER A 1 101 ? 3.614 3.864 24.927 1.00 92.00 101 SER A CA 1
ATOM 816 C C . SER A 1 101 ? 3.064 3.464 23.560 1.00 92.00 101 SER A C 1
ATOM 818 O O . SER A 1 101 ? 3.809 2.998 22.702 1.00 92.00 101 SER A O 1
ATOM 820 N N . ASP A 1 102 ? 1.770 3.687 23.354 1.00 88.81 102 ASP A N 1
ATOM 821 C CA . ASP A 1 102 ? 1.044 3.213 22.178 1.00 88.81 102 ASP A CA 1
ATOM 822 C C . ASP A 1 102 ? 1.403 4.090 20.975 1.00 88.81 102 ASP A C 1
ATOM 824 O O . ASP A 1 102 ? 1.686 3.593 19.886 1.00 88.81 102 ASP A O 1
ATOM 828 N N . PHE A 1 103 ? 1.506 5.405 21.200 1.00 90.88 103 PHE A N 1
ATOM 829 C CA . PHE A 1 103 ? 1.982 6.344 20.189 1.00 90.88 103 PHE A CA 1
ATOM 830 C C . PHE A 1 103 ? 3.424 6.047 19.757 1.00 90.88 103 PHE A C 1
ATOM 832 O O . PHE A 1 103 ? 3.709 5.998 18.560 1.00 90.88 103 PHE A O 1
ATOM 839 N N . ALA A 1 104 ? 4.328 5.792 20.708 1.00 92.56 104 ALA A N 1
ATOM 840 C CA . ALA A 1 104 ? 5.701 5.403 20.396 1.00 92.56 104 ALA A CA 1
ATOM 841 C C . ALA A 1 104 ? 5.755 4.100 19.578 1.00 92.56 104 ALA A C 1
ATOM 843 O O . ALA A 1 104 ? 6.531 4.014 18.626 1.00 92.56 104 ALA A O 1
ATOM 844 N N . GLY A 1 105 ? 4.898 3.122 19.897 1.00 90.25 105 GLY A N 1
ATOM 845 C CA . GLY A 1 105 ? 4.755 1.881 19.133 1.00 90.25 105 GLY A CA 1
ATOM 846 C C . GLY A 1 105 ? 4.313 2.118 17.686 1.00 90.25 105 GLY A C 1
ATOM 847 O O . GLY A 1 105 ? 4.945 1.607 16.760 1.00 90.25 105 GLY A O 1
ATOM 848 N N . ILE A 1 106 ? 3.290 2.955 17.476 1.00 89.75 106 ILE A N 1
ATOM 849 C CA . ILE A 1 106 ? 2.807 3.325 16.136 1.00 89.75 106 ILE A CA 1
ATOM 850 C C . ILE A 1 106 ? 3.928 3.993 15.334 1.00 89.75 106 ILE A C 1
ATOM 852 O O . ILE A 1 106 ? 4.232 3.559 14.223 1.00 89.75 106 ILE A O 1
ATOM 856 N N . VAL A 1 107 ? 4.584 5.011 15.900 1.00 91.25 107 VAL A N 1
ATOM 857 C CA . VAL A 1 107 ? 5.672 5.740 15.226 1.00 91.25 107 VAL A CA 1
ATOM 858 C C . VAL A 1 107 ? 6.834 4.806 14.883 1.00 91.25 107 VAL A C 1
ATOM 860 O O . VAL A 1 107 ? 7.349 4.857 13.766 1.00 91.25 107 VAL A O 1
ATOM 863 N N . ALA A 1 108 ? 7.217 3.908 15.794 1.00 91.25 108 ALA A N 1
ATOM 864 C CA . ALA A 1 108 ? 8.249 2.911 15.529 1.00 91.25 108 ALA A CA 1
ATOM 865 C C . ALA A 1 108 ? 7.861 1.982 14.366 1.00 91.25 108 ALA A C 1
ATOM 867 O O . ALA A 1 108 ? 8.678 1.739 13.476 1.00 91.25 108 ALA A O 1
ATOM 868 N N . ALA A 1 109 ? 6.610 1.513 14.317 1.00 88.19 109 ALA A N 1
ATOM 869 C CA . ALA A 1 109 ? 6.115 0.688 13.218 1.00 88.19 109 ALA A CA 1
ATOM 870 C C . ALA A 1 109 ? 6.145 1.432 11.870 1.00 88.19 109 ALA A C 1
ATOM 872 O O . ALA A 1 109 ? 6.559 0.849 10.862 1.00 88.19 109 ALA A O 1
ATOM 873 N N . VAL A 1 110 ? 5.778 2.722 11.847 1.00 91.25 110 VAL A N 1
ATOM 874 C CA . VAL A 1 110 ? 5.880 3.570 10.644 1.00 91.25 110 VAL A CA 1
ATOM 875 C C . VAL A 1 110 ? 7.329 3.672 10.174 1.00 91.25 110 VAL A C 1
ATOM 877 O O . VAL A 1 110 ? 7.610 3.440 8.998 1.00 91.25 110 VAL A O 1
ATOM 880 N N . ILE A 1 111 ? 8.257 3.970 11.088 1.00 93.06 111 ILE A N 1
ATOM 881 C CA . ILE A 1 111 ? 9.686 4.115 10.782 1.00 93.06 111 ILE A CA 1
ATOM 882 C C . ILE A 1 111 ? 10.249 2.815 10.195 1.00 93.06 111 ILE A C 1
ATOM 884 O O . ILE A 1 111 ? 10.920 2.849 9.164 1.00 93.06 111 ILE A O 1
ATOM 888 N N . ILE A 1 112 ? 9.931 1.662 10.791 1.00 92.69 112 ILE A N 1
ATOM 889 C CA . ILE A 1 112 ? 10.384 0.353 10.295 1.00 92.69 112 ILE A CA 1
ATOM 890 C C . ILE A 1 112 ? 9.875 0.097 8.870 1.00 92.69 112 ILE A C 1
ATOM 892 O O . ILE A 1 112 ? 10.642 -0.345 8.013 1.00 92.69 112 ILE A O 1
ATOM 896 N N . ARG A 1 113 ? 8.594 0.375 8.586 1.00 89.44 113 ARG A N 1
ATOM 897 C CA . ARG A 1 113 ? 8.041 0.193 7.233 1.00 89.44 113 ARG A CA 1
ATOM 898 C C . ARG A 1 113 ? 8.675 1.145 6.224 1.00 89.44 113 ARG A C 1
ATOM 900 O O . ARG A 1 113 ? 9.016 0.712 5.127 1.00 89.44 113 ARG A O 1
ATOM 907 N N . LEU A 1 114 ? 8.881 2.406 6.598 1.00 93.06 114 LEU A N 1
ATOM 908 C CA . LEU A 1 114 ? 9.519 3.393 5.731 1.00 93.06 114 LEU A CA 1
ATOM 909 C C . LEU A 1 114 ? 10.956 2.990 5.376 1.00 93.06 114 LEU A C 1
ATOM 911 O O . LEU A 1 114 ? 11.340 3.077 4.213 1.00 93.06 114 LEU A O 1
ATOM 915 N N . HIS A 1 115 ? 11.717 2.474 6.344 1.00 94.81 115 HIS A N 1
ATOM 916 C CA . HIS A 1 115 ? 13.053 1.938 6.086 1.00 94.81 115 HIS A CA 1
ATOM 917 C C . HIS A 1 115 ? 13.035 0.773 5.097 1.00 94.81 115 HIS A C 1
ATOM 919 O O . HIS A 1 115 ? 13.819 0.771 4.153 1.00 94.81 115 HIS A O 1
ATOM 925 N N . ARG A 1 116 ? 12.105 -0.178 5.249 1.00 93.31 116 ARG A N 1
ATOM 926 C CA . ARG A 1 116 ? 11.955 -1.280 4.283 1.00 93.31 116 ARG A CA 1
ATOM 927 C C . ARG A 1 116 ? 11.635 -0.770 2.875 1.00 93.31 116 ARG A C 1
ATOM 929 O O . ARG A 1 116 ? 12.165 -1.299 1.902 1.00 93.31 116 ARG A O 1
ATOM 936 N N . TYR A 1 117 ? 10.794 0.257 2.745 1.00 92.56 117 TYR A N 1
ATOM 937 C CA . TYR A 1 117 ? 10.512 0.859 1.438 1.00 92.56 117 TYR A CA 1
ATOM 938 C C . TYR A 1 117 ? 11.735 1.551 0.830 1.00 92.56 117 TYR A C 1
ATOM 940 O O . TYR A 1 117 ? 11.981 1.395 -0.365 1.00 92.56 117 TYR A O 1
ATOM 948 N N . ASP A 1 118 ? 12.522 2.264 1.637 1.00 96.44 118 ASP A N 1
ATOM 949 C CA . ASP A 1 118 ? 13.774 2.885 1.194 1.00 96.44 118 ASP A CA 1
ATOM 950 C C . ASP A 1 118 ? 14.794 1.832 0.722 1.00 96.44 118 ASP A C 1
ATOM 952 O O . ASP A 1 118 ? 15.409 1.987 -0.334 1.00 96.44 118 ASP A O 1
ATOM 956 N N . GLU A 1 119 ? 14.914 0.707 1.431 1.00 97.00 119 GLU A N 1
ATOM 957 C CA . GLU A 1 119 ? 15.747 -0.426 1.011 1.00 97.00 119 GLU A CA 1
ATOM 958 C C . GLU A 1 119 ? 15.312 -0.994 -0.347 1.00 97.00 119 GLU A C 1
ATOM 960 O O . GLU A 1 119 ? 16.148 -1.197 -1.233 1.00 97.00 119 GLU A O 1
ATOM 965 N N . ILE A 1 120 ? 14.006 -1.207 -0.544 1.00 96.62 120 ILE A N 1
ATOM 966 C CA . ILE A 1 120 ? 13.459 -1.700 -1.816 1.00 96.62 120 ILE A CA 1
ATOM 967 C C . ILE A 1 120 ? 13.736 -0.699 -2.946 1.00 96.62 120 ILE A C 1
ATOM 969 O O . ILE A 1 120 ? 14.208 -1.095 -4.012 1.00 96.62 120 ILE A O 1
ATOM 973 N N . ALA A 1 121 ? 13.500 0.596 -2.722 1.00 96.88 121 ALA A N 1
ATOM 974 C CA . ALA A 1 121 ? 13.729 1.636 -3.724 1.00 96.88 121 ALA A CA 1
ATOM 975 C C . ALA A 1 121 ? 15.214 1.754 -4.114 1.00 96.88 121 ALA A C 1
ATOM 977 O O . ALA A 1 121 ? 15.550 1.872 -5.299 1.00 96.88 121 ALA A O 1
ATOM 978 N N . LYS A 1 122 ? 16.117 1.667 -3.130 1.00 97.69 122 LYS A N 1
ATOM 979 C CA . LYS A 1 122 ? 17.568 1.638 -3.360 1.00 97.69 122 LYS A CA 1
ATOM 980 C C . LYS A 1 122 ? 17.974 0.417 -4.170 1.00 97.69 122 LYS A C 1
ATOM 982 O O . LYS A 1 122 ? 18.692 0.570 -5.157 1.00 97.69 122 LYS A O 1
ATOM 987 N N . LYS A 1 123 ? 17.468 -0.767 -3.815 1.00 97.75 123 LYS A N 1
ATOM 988 C CA . LYS A 1 123 ? 17.718 -2.001 -4.566 1.00 97.75 123 LYS A CA 1
ATOM 989 C C . LYS A 1 123 ? 17.258 -1.876 -6.020 1.00 97.75 123 LYS A C 1
ATOM 991 O O . LYS A 1 123 ? 18.052 -2.114 -6.920 1.00 97.75 123 LYS A O 1
ATOM 996 N N . MET A 1 124 ? 16.030 -1.410 -6.261 1.00 97.50 124 MET A N 1
ATOM 997 C CA . MET A 1 124 ? 15.515 -1.198 -7.622 1.00 97.50 124 MET A CA 1
ATOM 998 C C . MET A 1 124 ? 16.368 -0.207 -8.425 1.00 97.50 124 MET A C 1
ATOM 1000 O O . MET A 1 124 ? 16.595 -0.403 -9.618 1.00 97.50 124 MET A O 1
ATOM 1004 N N . SER A 1 125 ? 16.861 0.851 -7.779 1.00 97.25 125 SER A N 1
ATOM 1005 C CA . SER A 1 125 ? 17.737 1.836 -8.423 1.00 97.25 125 SER A CA 1
ATOM 1006 C C . SER A 1 125 ? 19.097 1.235 -8.791 1.00 97.25 125 SER A C 1
ATOM 1008 O O . SER A 1 125 ? 19.602 1.485 -9.884 1.00 97.25 125 SER A O 1
ATOM 1010 N N . MET A 1 126 ? 19.672 0.410 -7.912 1.00 97.62 126 MET A N 1
ATOM 1011 C CA . MET A 1 126 ? 20.912 -0.321 -8.184 1.00 97.62 126 MET A CA 1
ATOM 1012 C C . MET A 1 126 ? 20.734 -1.334 -9.319 1.00 97.62 126 MET A C 1
ATOM 1014 O O . MET A 1 126 ? 21.553 -1.363 -10.236 1.00 97.62 126 MET A O 1
ATOM 1018 N N . ASP A 1 127 ? 19.645 -2.105 -9.301 1.00 97.62 127 ASP A N 1
ATOM 1019 C CA . ASP A 1 127 ? 19.322 -3.080 -10.346 1.00 97.62 127 ASP A CA 1
ATOM 1020 C C . ASP A 1 127 ? 19.166 -2.388 -11.708 1.00 97.62 127 ASP A C 1
ATOM 1022 O O . ASP A 1 127 ? 19.724 -2.844 -12.706 1.00 97.62 127 ASP A O 1
ATOM 1026 N N . LYS A 1 128 ? 18.486 -1.233 -11.750 1.00 97.69 128 LYS A N 1
ATOM 1027 C CA . LYS A 1 128 ? 18.368 -0.410 -12.961 1.00 97.69 128 LYS A CA 1
ATOM 1028 C C . LYS A 1 128 ? 19.740 -0.011 -13.509 1.00 97.69 128 LYS A C 1
ATOM 1030 O O . LYS A 1 128 ? 20.005 -0.239 -14.687 1.00 97.69 128 LYS A O 1
ATOM 1035 N N . ILE A 1 129 ? 20.617 0.537 -12.665 1.00 97.75 129 ILE A N 1
ATOM 1036 C CA . ILE A 1 129 ? 21.973 0.946 -13.072 1.00 97.75 129 ILE A CA 1
ATOM 1037 C C . ILE A 1 129 ? 22.773 -0.264 -13.576 1.00 97.75 129 ILE A C 1
ATOM 1039 O O . ILE A 1 129 ? 23.456 -0.185 -14.596 1.00 97.75 129 ILE A O 1
ATOM 1043 N N . MET A 1 130 ? 22.673 -1.409 -12.895 1.00 97.81 130 MET A N 1
ATOM 1044 C CA . MET A 1 130 ? 23.358 -2.640 -13.292 1.00 97.81 130 MET A CA 1
ATOM 1045 C C . MET A 1 130 ? 22.900 -3.130 -14.672 1.00 97.81 130 MET A C 1
ATOM 1047 O O . MET A 1 130 ? 23.730 -3.503 -15.504 1.00 97.81 130 MET A O 1
ATOM 1051 N N . ILE A 1 131 ? 21.590 -3.113 -14.928 1.00 97.56 131 ILE A N 1
ATOM 1052 C CA . ILE A 1 131 ? 21.004 -3.506 -16.213 1.00 97.56 131 ILE A CA 1
ATOM 1053 C C . ILE A 1 131 ? 21.430 -2.533 -17.316 1.00 97.56 131 ILE A C 1
ATOM 1055 O O . ILE A 1 131 ? 21.858 -2.979 -18.377 1.00 97.56 131 ILE A O 1
ATOM 1059 N N . GLU A 1 132 ? 21.379 -1.223 -17.069 1.00 96.00 132 GLU A N 1
ATOM 1060 C CA . GLU A 1 132 ? 21.819 -0.201 -18.029 1.00 96.00 132 GLU A CA 1
ATOM 1061 C C . GLU A 1 132 ? 23.296 -0.368 -18.412 1.00 96.00 132 GLU A C 1
ATOM 1063 O O . GLU A 1 132 ? 23.649 -0.279 -19.591 1.00 96.00 132 GLU A O 1
ATOM 1068 N N . ASN A 1 133 ? 24.152 -0.676 -17.436 1.00 96.44 133 ASN A N 1
ATOM 1069 C CA . ASN A 1 133 ? 25.569 -0.936 -17.675 1.00 96.44 133 ASN A CA 1
ATOM 1070 C C . ASN A 1 133 ? 25.782 -2.194 -18.527 1.00 96.44 133 ASN A C 1
ATOM 1072 O O . ASN A 1 133 ? 26.533 -2.146 -19.501 1.00 96.44 133 ASN A O 1
ATOM 1076 N N . ARG A 1 134 ? 25.074 -3.291 -18.223 1.00 94.62 134 ARG A N 1
ATOM 1077 C CA . ARG A 1 134 ? 25.131 -4.529 -19.022 1.00 94.62 134 ARG A CA 1
ATOM 1078 C C . ARG A 1 134 ? 24.629 -4.318 -20.448 1.00 94.62 134 ARG A C 1
ATOM 1080 O O . ARG A 1 134 ? 25.247 -4.807 -21.388 1.00 94.62 134 ARG A O 1
ATOM 1087 N N . LEU A 1 135 ? 23.543 -3.564 -20.630 1.00 92.56 135 LEU A N 1
ATOM 1088 C CA . LEU A 1 135 ? 23.049 -3.209 -21.963 1.00 92.56 135 LEU A CA 1
ATOM 1089 C C . LEU A 1 135 ? 24.107 -2.427 -22.748 1.00 92.56 135 LEU A C 1
ATOM 1091 O O . LEU A 1 135 ? 24.373 -2.748 -23.903 1.00 92.56 135 LEU A O 1
ATOM 1095 N N . ARG A 1 136 ? 24.742 -1.428 -22.124 1.00 91.12 136 ARG A N 1
ATOM 1096 C CA . ARG A 1 136 ? 25.789 -0.620 -22.767 1.00 91.12 136 ARG A CA 1
ATOM 1097 C C . ARG A 1 136 ? 26.997 -1.459 -23.182 1.00 91.12 136 ARG A C 1
ATOM 1099 O O . ARG A 1 136 ? 27.550 -1.229 -24.256 1.00 91.12 136 ARG A O 1
ATOM 1106 N N . GLU A 1 137 ? 27.393 -2.422 -22.359 1.00 93.12 137 GLU A N 1
ATOM 1107 C CA . GLU A 1 137 ? 28.483 -3.345 -22.670 1.00 93.12 137 GLU A CA 1
ATOM 1108 C C . GLU A 1 137 ? 28.146 -4.219 -23.887 1.00 93.12 137 GLU A C 1
ATOM 1110 O O . GLU A 1 137 ? 28.908 -4.236 -24.855 1.00 93.12 137 GLU A O 1
ATOM 1115 N N . ILE A 1 138 ? 26.961 -4.841 -23.901 1.00 92.38 138 ILE A N 1
ATOM 1116 C CA . ILE A 1 138 ? 26.480 -5.650 -25.035 1.00 92.38 138 ILE A CA 1
ATOM 1117 C C . ILE A 1 138 ? 26.422 -4.812 -26.320 1.00 92.38 138 ILE A C 1
ATOM 1119 O O . ILE A 1 138 ? 26.855 -5.259 -27.383 1.00 92.38 138 ILE A O 1
ATOM 1123 N N . PHE A 1 139 ? 25.933 -3.572 -26.237 1.00 87.31 139 PHE A N 1
ATOM 1124 C CA . PHE A 1 139 ? 25.876 -2.670 -27.387 1.00 87.31 139 PHE A CA 1
ATOM 1125 C C . PHE A 1 139 ? 27.253 -2.220 -27.882 1.00 87.31 139 PHE A C 1
ATOM 1127 O O . PHE A 1 139 ? 27.421 -2.002 -29.080 1.00 87.31 139 PHE A O 1
ATOM 1134 N N . SER A 1 140 ? 28.241 -2.114 -26.991 1.00 87.00 140 SER A N 1
ATOM 1135 C CA . SER A 1 140 ? 29.622 -1.795 -27.370 1.00 87.00 140 SER A CA 1
ATOM 1136 C C . SER A 1 140 ? 30.306 -2.972 -28.075 1.00 87.00 140 SER A C 1
ATOM 1138 O O . SER A 1 140 ? 31.133 -2.758 -28.956 1.00 87.00 140 SER A O 1
ATOM 1140 N N . GLN A 1 141 ? 29.941 -4.210 -27.723 1.00 85.69 141 GLN A N 1
ATOM 1141 C CA . GLN A 1 141 ? 30.457 -5.432 -28.354 1.00 85.69 141 GLN A CA 1
ATOM 1142 C C . GLN A 1 141 ? 29.801 -5.730 -29.715 1.00 85.69 141 GLN A C 1
ATOM 1144 O O . GLN A 1 141 ? 30.437 -6.320 -30.585 1.00 85.69 141 GLN A O 1
ATOM 1149 N N . HIS A 1 142 ? 28.557 -5.287 -29.931 1.00 82.69 142 HIS A N 1
ATOM 1150 C CA . HIS A 1 142 ? 27.803 -5.505 -31.172 1.00 82.69 142 HIS A CA 1
ATOM 1151 C C . HIS A 1 142 ? 27.267 -4.188 -31.770 1.00 82.69 142 HIS A C 1
ATOM 1153 O O . HIS A 1 142 ? 26.057 -3.930 -31.727 1.00 82.69 142 HIS A O 1
ATOM 1159 N N . PRO A 1 143 ? 28.135 -3.360 -32.388 1.00 78.31 143 PRO A N 1
ATOM 1160 C CA . PRO A 1 143 ? 27.740 -2.074 -32.973 1.00 78.31 143 PRO A CA 1
ATOM 1161 C C . PRO A 1 143 ? 26.702 -2.210 -34.102 1.00 78.31 143 PRO A C 1
ATOM 1163 O O . PRO A 1 143 ? 25.913 -1.292 -34.334 1.00 78.31 143 PRO A O 1
ATOM 1166 N N . GLU A 1 144 ? 26.633 -3.370 -34.762 1.00 80.00 144 GLU A N 1
ATOM 1167 C CA . GLU A 1 144 ? 25.633 -3.660 -35.798 1.00 80.00 144 GLU A CA 1
ATOM 1168 C C . GLU A 1 144 ? 24.192 -3.627 -35.260 1.00 80.00 144 GLU A C 1
ATOM 1170 O O . GLU A 1 144 ? 23.295 -3.120 -35.935 1.00 80.00 144 GLU A O 1
ATOM 1175 N N . MET A 1 145 ? 23.956 -4.073 -34.017 1.00 71.00 145 MET A N 1
ATOM 1176 C CA . MET A 1 145 ? 22.626 -3.995 -33.397 1.00 71.00 145 MET A CA 1
ATOM 1177 C C . MET A 1 145 ? 22.216 -2.551 -33.092 1.00 71.00 145 MET A C 1
ATOM 1179 O O . MET A 1 145 ? 21.052 -2.191 -33.274 1.00 71.00 145 MET A O 1
ATOM 1183 N N . MET A 1 146 ? 23.163 -1.707 -32.671 1.00 67.75 146 MET A N 1
ATOM 1184 C CA . MET A 1 146 ? 22.902 -0.286 -32.416 1.00 67.75 146 MET A CA 1
ATOM 1185 C C . MET A 1 146 ? 22.549 0.462 -33.699 1.00 67.75 146 MET A C 1
ATOM 1187 O O . MET A 1 146 ? 21.610 1.255 -33.698 1.00 67.75 146 MET A O 1
ATOM 1191 N N . ALA A 1 147 ? 23.226 0.154 -34.808 1.00 74.06 147 ALA A N 1
ATOM 1192 C CA . ALA A 1 147 ? 22.908 0.733 -36.109 1.00 74.06 147 ALA A CA 1
ATOM 1193 C C . ALA A 1 147 ? 21.503 0.333 -36.598 1.00 74.06 147 ALA A C 1
ATOM 1195 O O . ALA A 1 147 ? 20.802 1.153 -37.189 1.00 74.06 147 ALA A O 1
ATOM 1196 N N . VAL A 1 148 ? 21.051 -0.899 -36.328 1.00 77.44 148 VAL A N 1
ATOM 1197 C CA . VAL A 1 148 ? 19.683 -1.346 -36.657 1.00 77.44 148 VAL A CA 1
ATOM 1198 C C . VAL A 1 148 ? 18.635 -0.643 -35.787 1.00 77.44 148 VAL A C 1
ATOM 1200 O O . VAL A 1 148 ? 17.590 -0.241 -36.301 1.00 77.44 148 VAL A O 1
ATOM 1203 N N . LEU A 1 149 ? 18.905 -0.446 -34.492 1.00 73.69 149 LEU A N 1
ATOM 1204 C CA . LEU A 1 149 ? 18.001 0.281 -33.593 1.00 73.69 149 LEU A CA 1
ATOM 1205 C C . LEU A 1 149 ? 17.936 1.780 -33.924 1.00 73.69 149 LEU A C 1
ATOM 1207 O O . LEU A 1 149 ? 16.841 2.338 -33.955 1.00 73.69 149 LEU A O 1
ATOM 1211 N N . GLN A 1 150 ? 19.068 2.416 -34.244 1.00 77.25 150 GLN A N 1
ATOM 1212 C CA . GLN A 1 150 ? 19.109 3.813 -34.694 1.00 77.25 150 GLN A CA 1
ATOM 1213 C C . GLN A 1 150 ? 18.395 4.000 -36.032 1.00 77.25 150 GLN A C 1
ATOM 1215 O O . GLN A 1 150 ? 17.583 4.911 -36.152 1.00 77.25 150 GLN A O 1
ATOM 1220 N N . LYS A 1 151 ? 18.598 3.102 -37.008 1.00 77.19 151 LYS A N 1
ATOM 1221 C CA . LYS A 1 151 ? 17.861 3.150 -38.281 1.00 77.19 151 LYS A CA 1
ATOM 1222 C C . LYS A 1 151 ? 16.354 3.003 -38.082 1.00 77.19 151 LYS A C 1
ATOM 1224 O O . LYS A 1 151 ? 15.600 3.749 -38.694 1.00 77.19 151 LYS A O 1
ATOM 1229 N N . ARG A 1 152 ? 15.903 2.111 -37.190 1.00 73.69 152 ARG A N 1
ATOM 1230 C CA . ARG A 1 152 ? 14.474 1.997 -36.845 1.00 73.69 152 ARG A CA 1
ATOM 1231 C C . ARG A 1 152 ? 13.936 3.267 -36.182 1.00 73.69 152 ARG A C 1
ATOM 1233 O O . ARG A 1 152 ? 12.872 3.732 -36.574 1.00 73.69 152 ARG A O 1
ATOM 1240 N N . ALA A 1 153 ? 14.683 3.865 -35.254 1.00 73.25 153 ALA A N 1
ATOM 1241 C CA . ALA A 1 153 ? 14.289 5.117 -34.605 1.00 73.25 153 ALA A CA 1
ATOM 1242 C C . ALA A 1 153 ? 14.230 6.304 -35.593 1.00 73.25 153 ALA A C 1
ATOM 1244 O O . ALA A 1 153 ? 13.302 7.110 -35.548 1.00 73.25 153 ALA A O 1
ATOM 1245 N N . GLU A 1 154 ? 15.179 6.397 -36.528 1.00 76.25 154 GLU A N 1
ATOM 1246 C CA . GLU A 1 154 ? 15.201 7.432 -37.570 1.00 76.25 154 GLU A CA 1
ATOM 1247 C C . GLU A 1 154 ? 14.102 7.233 -38.628 1.00 76.25 154 GLU A C 1
ATOM 1249 O O . GLU A 1 154 ? 13.504 8.206 -39.093 1.00 76.25 154 GLU A O 1
ATOM 1254 N N . GLU A 1 155 ? 13.799 5.989 -39.009 1.00 71.88 155 GLU A N 1
ATOM 1255 C CA . GLU A 1 155 ? 12.677 5.665 -39.900 1.00 71.88 155 GLU A CA 1
ATOM 1256 C C . GLU A 1 155 ? 11.322 5.989 -39.257 1.00 71.88 155 GLU A C 1
ATOM 1258 O O . GLU A 1 155 ? 10.397 6.427 -39.947 1.00 71.88 155 GLU A O 1
ATOM 1263 N N . GLU A 1 156 ? 11.199 5.829 -37.939 1.00 67.75 156 GLU A N 1
ATOM 1264 C CA . GLU A 1 156 ? 10.012 6.230 -37.184 1.00 67.75 156 GLU A CA 1
ATOM 1265 C C . GLU A 1 156 ? 9.865 7.758 -37.095 1.00 67.75 156 GLU A C 1
ATOM 1267 O O . GLU A 1 156 ? 8.759 8.268 -37.292 1.00 67.75 156 GLU A O 1
ATOM 1272 N N . GLN A 1 157 ? 10.964 8.500 -36.909 1.00 66.88 157 GLN A N 1
ATOM 1273 C CA . GLN A 1 157 ? 10.959 9.972 -36.899 1.00 66.88 157 GLN A CA 1
ATOM 1274 C C . GLN A 1 157 ? 10.688 10.591 -38.281 1.00 66.88 157 GLN A C 1
ATOM 1276 O O . GLN A 1 157 ? 9.985 11.596 -38.391 1.00 66.88 157 GLN A O 1
ATOM 1281 N N . LYS A 1 158 ? 11.201 9.999 -39.367 1.00 67.19 158 LYS A N 1
ATOM 1282 C CA . LYS A 1 158 ? 10.927 10.493 -40.731 1.00 67.19 158 LYS A CA 1
ATOM 1283 C C . LYS A 1 158 ? 9.468 10.275 -41.140 1.00 67.19 158 LYS A C 1
ATOM 1285 O O . LYS A 1 158 ? 8.899 11.130 -41.816 1.00 67.19 158 LYS A O 1
ATOM 1290 N N . LYS A 1 159 ? 8.847 9.177 -40.695 1.00 62.16 159 LYS A N 1
ATOM 1291 C CA . LYS A 1 159 ? 7.424 8.896 -40.946 1.00 62.16 159 LYS A CA 1
ATOM 1292 C C . LYS A 1 159 ? 6.495 9.844 -40.176 1.00 62.16 159 LYS A C 1
ATOM 1294 O O . LYS A 1 159 ? 5.496 10.266 -40.745 1.00 62.16 159 LYS A O 1
ATOM 1299 N N . SER A 1 160 ? 6.836 10.254 -38.948 1.00 58.97 160 SER A N 1
ATOM 1300 C CA . SER A 1 160 ? 6.011 11.224 -38.203 1.00 58.97 160 SER A CA 1
ATOM 1301 C C . SER A 1 160 ? 6.082 12.649 -38.776 1.00 58.97 160 SER A C 1
ATOM 1303 O O . SER A 1 160 ? 5.066 13.342 -38.818 1.00 58.97 160 SER A O 1
ATOM 1305 N N . ASN A 1 161 ? 7.242 13.077 -39.291 1.00 60.78 161 ASN A N 1
ATOM 1306 C CA . ASN A 1 161 ? 7.401 14.410 -39.890 1.00 60.78 161 ASN A CA 1
ATOM 1307 C C . ASN A 1 161 ? 6.730 14.550 -41.270 1.00 60.78 161 ASN A C 1
ATOM 1309 O O . ASN A 1 161 ? 6.274 15.637 -4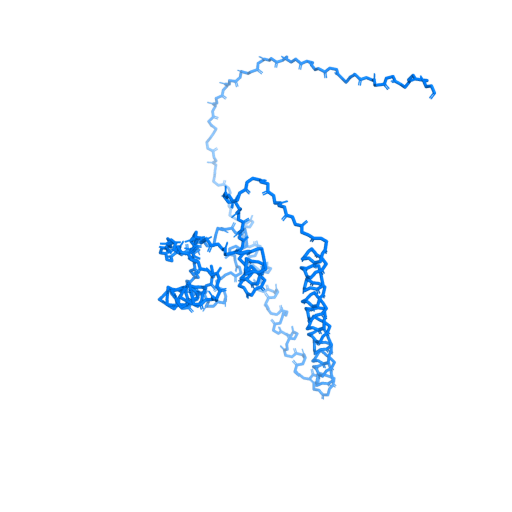1.621 1.00 60.78 161 ASN A O 1
ATOM 1313 N N . GLN A 1 162 ? 6.628 13.474 -42.056 1.00 60.03 162 GLN A N 1
ATOM 1314 C CA . GLN A 1 162 ? 5.893 13.499 -43.330 1.00 60.03 162 GLN A CA 1
ATOM 1315 C C . GLN A 1 162 ? 4.368 13.566 -43.129 1.00 60.03 162 GLN A C 1
ATOM 1317 O O . GLN A 1 162 ? 3.685 14.244 -43.894 1.00 60.03 162 GLN A O 1
ATOM 1322 N N . GLU A 1 163 ? 3.842 12.936 -42.074 1.00 56.06 163 GLU A N 1
ATOM 1323 C CA . GLU A 1 163 ? 2.417 12.989 -41.709 1.00 56.06 163 GLU A CA 1
ATOM 1324 C C . GLU A 1 163 ? 2.003 14.346 -41.100 1.00 56.06 163 GLU A C 1
ATOM 1326 O O . GLU A 1 163 ? 0.844 14.744 -41.214 1.00 56.06 163 GLU A O 1
ATOM 1331 N N . ALA A 1 164 ? 2.933 15.102 -40.501 1.00 54.56 164 ALA A N 1
ATOM 1332 C CA . ALA A 1 164 ? 2.672 16.456 -39.999 1.00 54.56 164 ALA A CA 1
ATOM 1333 C C . ALA A 1 164 ? 2.514 17.497 -41.129 1.00 54.56 164 ALA A C 1
ATOM 1335 O O . ALA A 1 164 ? 1.613 18.332 -41.072 1.00 54.56 164 ALA A O 1
ATOM 1336 N N . ASN A 1 165 ? 3.314 17.399 -42.198 1.00 56.09 165 ASN A N 1
ATOM 1337 C CA . ASN A 1 165 ? 3.287 18.349 -43.323 1.00 56.09 165 ASN A CA 1
ATOM 1338 C C . ASN A 1 165 ? 2.094 18.169 -44.287 1.00 56.09 165 ASN A C 1
ATOM 1340 O O . ASN A 1 165 ? 1.843 19.035 -45.126 1.00 56.09 165 ASN A O 1
ATOM 1344 N N . GLN A 1 166 ? 1.336 17.071 -44.186 1.00 55.91 166 GLN A N 1
ATOM 1345 C CA . GLN A 1 166 ? 0.105 16.880 -44.969 1.00 55.91 166 GLN A CA 1
ATOM 1346 C C . GLN A 1 166 ? -1.126 17.557 -44.341 1.00 55.91 166 GLN A C 1
ATOM 1348 O O . GLN A 1 166 ? -2.099 17.806 -45.045 1.00 55.91 166 GLN A O 1
ATOM 1353 N N . ILE A 1 167 ? -1.080 17.915 -43.053 1.00 54.69 167 ILE A N 1
ATOM 1354 C CA . ILE A 1 167 ? -2.223 18.496 -42.324 1.00 54.69 167 ILE A CA 1
ATOM 1355 C C . ILE A 1 167 ? -2.271 20.029 -42.462 1.00 54.69 167 ILE A C 1
ATOM 1357 O O . ILE A 1 167 ? -3.331 20.630 -42.316 1.00 54.69 167 ILE A O 1
ATOM 1361 N N . GLU A 1 168 ? -1.160 20.675 -42.827 1.00 53.19 168 GLU A N 1
ATOM 1362 C CA . GLU A 1 168 ? -1.102 22.131 -43.041 1.00 53.19 168 GLU A CA 1
ATOM 1363 C C . GLU A 1 168 ? -1.616 22.591 -44.422 1.00 53.19 168 GLU A C 1
ATOM 1365 O O . GLU A 1 168 ? -1.791 23.787 -44.641 1.00 53.19 168 GLU A O 1
ATOM 1370 N N . ASN A 1 169 ? -1.903 21.663 -45.348 1.00 52.31 169 ASN A N 1
ATOM 1371 C CA . ASN A 1 169 ? -2.300 21.982 -46.728 1.00 52.31 169 ASN A CA 1
ATOM 1372 C C . ASN A 1 169 ? -3.782 21.712 -47.060 1.00 52.31 169 ASN A C 1
ATOM 1374 O O . ASN A 1 169 ? -4.176 21.851 -48.220 1.00 52.31 169 ASN A O 1
ATOM 1378 N N . GLU A 1 170 ? -4.632 21.370 -46.083 1.00 46.88 170 GLU A N 1
ATOM 1379 C CA . GLU A 1 170 ? -6.085 21.375 -46.304 1.00 46.88 170 GLU A CA 1
ATOM 1380 C C . GLU A 1 170 ? -6.645 22.806 -46.169 1.00 46.88 170 GLU A C 1
ATOM 1382 O O . GLU A 1 170 ? -6.526 23.427 -45.108 1.00 46.88 170 GLU A O 1
ATOM 1387 N N . PRO A 1 171 ? -7.275 23.373 -47.216 1.00 45.41 171 PRO A N 1
ATOM 1388 C CA . PRO A 1 171 ? -7.796 24.731 -47.162 1.00 45.41 171 PRO A CA 1
ATOM 1389 C C . PRO A 1 171 ? -8.961 24.818 -46.169 1.00 45.41 171 PRO A C 1
ATOM 1391 O O . PRO A 1 171 ? -10.010 24.201 -46.368 1.00 45.41 171 PRO A O 1
ATOM 1394 N N . LEU A 1 172 ? -8.784 25.642 -45.129 1.00 43.12 172 LEU A N 1
ATOM 1395 C CA . LEU A 1 172 ? -9.817 26.068 -44.180 1.00 43.12 172 LEU A CA 1
ATOM 1396 C C . LEU A 1 172 ? -11.131 26.390 -44.913 1.00 43.12 172 LEU A C 1
ATOM 1398 O O . LEU A 1 172 ? -11.297 27.459 -45.513 1.00 43.12 172 LEU A O 1
ATOM 1402 N N . LYS A 1 173 ? -12.100 25.469 -44.847 1.00 48.72 173 LYS A N 1
ATOM 1403 C CA . LYS A 1 173 ? -13.477 25.744 -45.257 1.00 48.72 173 LYS A CA 1
ATOM 1404 C C . LYS A 1 173 ? -14.048 26.812 -44.325 1.00 48.72 173 LYS A C 1
ATOM 1406 O O . LYS A 1 173 ? -14.086 26.659 -43.108 1.00 48.72 173 LYS A O 1
ATOM 1411 N N . LYS A 1 174 ? -14.464 27.912 -44.953 1.00 50.31 174 LYS A N 1
ATOM 1412 C CA . LYS A 1 174 ? -15.070 29.119 -44.381 1.00 50.31 174 LYS A CA 1
ATOM 1413 C C . LYS A 1 174 ? -16.053 28.796 -43.249 1.00 50.31 174 LYS A C 1
ATOM 1415 O O . LYS A 1 174 ? -17.128 28.258 -43.498 1.00 50.31 174 LYS A O 1
ATOM 1420 N N . VAL A 1 175 ? -15.716 29.215 -42.032 1.00 46.06 175 VAL A N 1
ATOM 1421 C CA . VAL A 1 175 ? -16.665 29.286 -40.916 1.00 46.06 175 VAL A CA 1
ATOM 1422 C C . VAL A 1 175 ? -17.588 30.494 -41.146 1.00 46.06 175 VAL A C 1
ATOM 1424 O O . VAL A 1 175 ? -17.086 31.603 -41.365 1.00 46.06 175 VAL A O 1
ATOM 1427 N N . PRO A 1 176 ? -18.924 30.334 -41.132 1.00 43.69 176 PRO A N 1
ATOM 1428 C CA . PRO A 1 176 ? -19.842 31.460 -41.237 1.00 43.69 176 PRO A CA 1
ATOM 1429 C C . PRO A 1 176 ? -19.787 32.330 -39.973 1.00 43.69 176 PRO A C 1
ATOM 1431 O O . PRO A 1 176 ? -19.848 31.840 -38.846 1.00 43.69 176 PRO A O 1
ATOM 1434 N N . LYS A 1 177 ? -19.691 33.650 -40.177 1.00 50.84 177 LYS A N 1
ATOM 1435 C CA . LYS A 1 177 ? -19.814 34.679 -39.135 1.00 50.84 177 LYS A CA 1
ATOM 1436 C C . LYS A 1 177 ? -21.179 34.563 -38.452 1.00 50.84 177 LYS A C 1
ATOM 1438 O O . LYS A 1 177 ? -22.178 34.990 -39.024 1.00 50.84 177 LYS A O 1
ATOM 1443 N N . ILE A 1 178 ? -21.210 34.076 -37.213 1.00 46.53 178 ILE A N 1
ATOM 1444 C CA . ILE A 1 178 ? -22.350 34.282 -36.318 1.00 46.53 178 ILE A CA 1
ATOM 1445 C C . ILE A 1 178 ? -22.051 35.500 -35.449 1.00 46.53 178 ILE A C 1
ATOM 1447 O O . ILE A 1 178 ? -21.124 35.535 -34.643 1.00 46.53 178 ILE A O 1
ATOM 1451 N N . ILE A 1 179 ? -22.849 36.532 -35.695 1.00 47.44 179 ILE A N 1
ATOM 1452 C CA . ILE A 1 179 ? -22.973 37.747 -34.906 1.00 47.44 179 ILE A CA 1
ATOM 1453 C C . ILE A 1 179 ? -23.765 37.396 -33.648 1.00 47.44 179 ILE A C 1
ATOM 1455 O O . ILE A 1 179 ? -24.928 37.033 -33.765 1.00 47.44 179 ILE A O 1
ATOM 1459 N N . THR A 1 180 ? -23.211 37.647 -32.465 1.00 43.25 180 THR A N 1
ATOM 1460 C CA . THR A 1 180 ? -24.022 38.070 -31.313 1.00 43.25 180 THR A CA 1
ATOM 1461 C C . THR A 1 180 ? -23.253 39.089 -30.489 1.00 43.25 180 THR A C 1
ATOM 1463 O O . THR A 1 180 ? -22.314 38.777 -29.762 1.00 43.25 180 THR A O 1
ATOM 1466 N N . LYS A 1 181 ? -23.687 40.343 -30.636 1.00 49.28 181 LYS A N 1
ATOM 1467 C CA . LYS A 1 181 ? -23.501 41.421 -29.666 1.00 49.28 181 LYS A CA 1
ATOM 1468 C C . LYS A 1 181 ? -24.172 40.996 -28.356 1.00 49.28 181 LYS A C 1
ATOM 1470 O O . LYS A 1 181 ? -25.331 40.618 -28.412 1.00 49.28 181 LYS A O 1
ATOM 1475 N N . ASN A 1 182 ? -23.471 41.097 -27.229 1.00 44.41 182 ASN A N 1
ATOM 1476 C CA . ASN A 1 182 ? -24.009 41.298 -25.872 1.00 44.41 182 ASN A CA 1
ATOM 1477 C C . ASN A 1 182 ? -22.799 41.625 -24.974 1.00 44.41 182 ASN A C 1
ATOM 1479 O O . ASN A 1 182 ? -21.973 40.767 -24.704 1.00 44.41 182 ASN A O 1
ATOM 1483 N N . ASN A 1 183 ? -22.442 42.893 -24.771 1.00 48.91 183 ASN A N 1
ATOM 1484 C CA . ASN A 1 183 ? -23.006 43.827 -23.791 1.00 48.91 183 ASN A CA 1
ATOM 1485 C C . ASN A 1 183 ? -22.839 43.358 -22.331 1.00 48.91 183 ASN A C 1
ATOM 1487 O O . ASN A 1 183 ? -23.789 42.876 -21.729 1.00 48.91 183 ASN A O 1
ATOM 1491 N N . ILE A 1 184 ? -21.647 43.561 -21.751 1.00 49.75 184 ILE A N 1
ATOM 1492 C CA . ILE A 1 184 ? -21.465 43.658 -20.293 1.00 49.75 184 ILE A CA 1
ATOM 1493 C C . ILE A 1 184 ? -20.532 44.841 -19.996 1.00 49.75 184 ILE A C 1
ATOM 1495 O O . ILE A 1 184 ? -19.307 44.740 -20.007 1.00 49.75 184 ILE A O 1
ATOM 1499 N N . LYS A 1 185 ? -21.150 45.999 -19.745 1.00 48.41 185 LYS A N 1
ATOM 1500 C CA . LYS A 1 185 ? -20.579 47.087 -18.942 1.00 48.41 185 LYS A CA 1
ATOM 1501 C C . LYS A 1 185 ? -20.726 46.711 -17.464 1.00 48.41 185 LYS A C 1
ATOM 1503 O O . LYS A 1 185 ? -21.830 46.409 -17.029 1.00 48.41 185 LYS A O 1
ATOM 1508 N N . GLY A 1 186 ? -19.656 46.848 -16.684 1.00 43.41 186 GLY A N 1
ATOM 1509 C CA . GLY A 1 186 ? -19.716 46.835 -15.216 1.00 43.41 186 GLY A CA 1
ATOM 1510 C C . GLY A 1 186 ? -18.345 46.586 -14.589 1.00 43.41 186 GLY A C 1
ATOM 1511 O O . GLY A 1 186 ? -17.963 45.449 -14.373 1.00 43.41 186 GLY A O 1
ATOM 1512 N N . LYS A 1 187 ? -17.492 47.609 -14.444 1.00 46.00 187 LYS A N 1
ATOM 1513 C CA . LYS A 1 187 ? -17.241 48.296 -13.158 1.00 46.00 187 LYS A CA 1
ATOM 1514 C C . LYS A 1 187 ? -17.221 47.347 -11.943 1.00 46.00 187 LYS A C 1
ATOM 1516 O O . LYS A 1 187 ? -18.288 47.004 -11.448 1.00 46.00 187 LYS A O 1
ATOM 1521 N N . LYS A 1 188 ? -16.045 47.146 -11.332 1.00 47.75 188 LYS A N 1
ATOM 1522 C CA . LYS A 1 188 ? -15.699 47.758 -10.029 1.00 47.75 188 LYS A CA 1
ATOM 1523 C C . LYS A 1 188 ? -14.298 47.364 -9.543 1.00 47.75 188 LYS A C 1
ATOM 1525 O O . LYS A 1 188 ? -13.939 46.198 -9.465 1.00 47.75 188 LYS A O 1
ATOM 1530 N N . ASN A 1 189 ? -13.569 48.413 -9.171 1.00 48.31 189 ASN A N 1
ATOM 1531 C CA . ASN A 1 189 ? -12.478 48.476 -8.206 1.00 48.31 189 ASN A CA 1
ATOM 1532 C C . ASN A 1 189 ? -12.588 47.447 -7.070 1.00 48.31 189 ASN A C 1
ATOM 1534 O O . ASN A 1 189 ? -13.642 47.369 -6.440 1.00 48.31 189 ASN A O 1
ATOM 1538 N N . ASN A 1 190 ? -11.458 46.866 -6.653 1.00 48.97 190 ASN A N 1
ATOM 1539 C CA . ASN A 1 190 ? -11.158 46.913 -5.226 1.00 48.97 190 ASN A CA 1
ATOM 1540 C C . ASN A 1 190 ? -9.660 46.951 -4.909 1.00 48.97 190 ASN A C 1
ATOM 1542 O O . ASN A 1 190 ? -8.841 46.245 -5.491 1.00 48.97 190 ASN A O 1
ATOM 1546 N N . LYS A 1 191 ? -9.348 47.868 -3.995 1.00 49.00 191 LYS A N 1
ATOM 1547 C CA . LYS A 1 191 ? -8.031 48.292 -3.530 1.00 49.00 191 LYS A CA 1
ATOM 1548 C C . LYS A 1 191 ? -7.401 47.223 -2.632 1.00 49.00 191 LYS A C 1
ATOM 1550 O O . LYS A 1 191 ? -8.075 46.662 -1.773 1.00 49.00 191 LYS A O 1
ATOM 1555 N N . ARG A 1 192 ? -6.088 47.022 -2.774 1.00 54.50 192 ARG A N 1
ATOM 1556 C CA . ARG A 1 192 ? -5.227 46.403 -1.752 1.00 54.50 192 ARG A CA 1
ATOM 1557 C C . ARG A 1 192 ? -5.207 47.284 -0.494 1.00 54.50 192 ARG A C 1
ATOM 1559 O O . ARG A 1 192 ? -4.897 48.466 -0.632 1.00 54.50 192 ARG A O 1
ATOM 1566 N N . PRO A 1 193 ? -5.443 46.744 0.712 1.00 60.00 193 PRO A N 1
ATOM 1567 C CA . PRO A 1 193 ? -5.009 47.392 1.935 1.00 60.00 193 PRO A CA 1
ATOM 1568 C C . PRO A 1 193 ? -3.563 46.999 2.260 1.00 60.00 193 PRO A C 1
ATOM 1570 O O . PRO A 1 193 ? -3.204 45.831 2.412 1.00 60.00 193 PRO A O 1
ATOM 1573 N N . GLU A 1 194 ? -2.751 48.039 2.354 1.00 56.94 194 GLU A N 1
ATOM 1574 C CA . GLU A 1 194 ? -1.409 48.099 2.910 1.00 56.94 194 GLU A CA 1
ATOM 1575 C C . GLU A 1 194 ? -1.474 47.766 4.413 1.00 56.94 194 GLU A C 1
ATOM 1577 O O . GLU A 1 194 ? -2.125 48.464 5.193 1.00 56.94 194 GLU A O 1
ATOM 1582 N N . LYS A 1 195 ? -0.860 46.654 4.839 1.00 62.44 195 LYS A N 1
ATOM 1583 C CA . LYS A 1 195 ? -0.776 46.305 6.264 1.00 62.44 195 LYS A CA 1
ATOM 1584 C C . LYS A 1 195 ? 0.345 47.105 6.920 1.00 62.44 195 LYS A C 1
ATOM 1586 O O . LYS A 1 195 ? 1.527 46.834 6.719 1.00 62.44 195 LYS A O 1
ATOM 1591 N N . ALA A 1 196 ? -0.070 48.055 7.750 1.00 59.53 196 ALA A N 1
ATOM 1592 C CA . ALA A 1 196 ? 0.747 48.747 8.729 1.00 59.53 196 ALA A CA 1
ATOM 1593 C C . ALA A 1 196 ? 1.441 47.755 9.684 1.00 59.53 196 ALA A C 1
ATOM 1595 O O . ALA A 1 196 ? 0.786 46.965 10.365 1.00 59.53 196 ALA A O 1
ATOM 1596 N N . LYS A 1 197 ? 2.772 47.843 9.779 1.00 57.25 197 LYS A N 1
ATOM 1597 C CA . LYS A 1 197 ? 3.547 47.326 10.913 1.00 57.25 197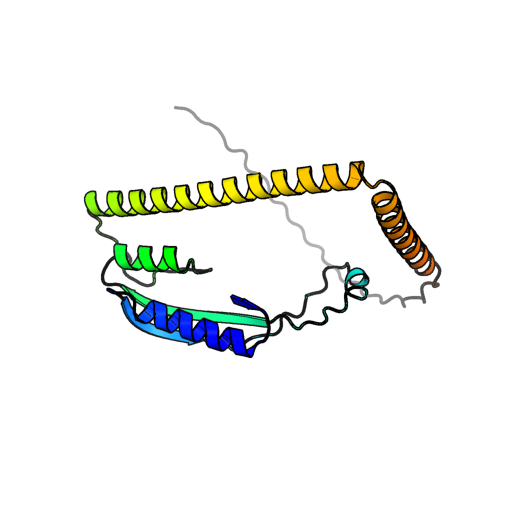 LYS A CA 1
ATOM 1598 C C . LYS A 1 197 ? 3.544 48.390 12.012 1.00 57.25 197 LYS A C 1
ATOM 1600 O O . LYS A 1 197 ? 4.060 49.486 11.810 1.00 57.25 197 LYS A O 1
ATOM 1605 N N . LYS A 1 198 ? 2.987 48.065 13.181 1.00 61.81 198 LYS A N 1
ATOM 1606 C CA . LYS A 1 198 ? 3.083 48.880 14.399 1.00 61.81 198 LYS A CA 1
ATOM 1607 C C . LYS A 1 198 ? 3.625 48.013 15.540 1.00 61.81 198 LYS A C 1
ATOM 1609 O O . LYS A 1 198 ? 3.006 47.023 15.901 1.00 61.81 198 LYS A O 1
ATOM 1614 N N . LYS A 1 199 ? 4.806 48.420 16.018 1.00 63.75 199 LYS A N 1
ATOM 1615 C CA . LYS A 1 199 ? 5.412 48.300 17.358 1.00 63.75 199 LYS A CA 1
ATOM 1616 C C . LYS A 1 199 ? 4.753 47.340 18.366 1.00 63.75 199 LYS A C 1
ATOM 1618 O O . LYS A 1 199 ? 3.632 47.605 18.793 1.00 63.75 199 LYS A O 1
ATOM 1623 N N . ARG A 1 200 ? 5.554 46.442 18.940 1.00 60.38 200 ARG A N 1
ATOM 1624 C CA . ARG A 1 200 ? 6.106 46.588 20.299 1.00 60.38 200 ARG A CA 1
ATOM 1625 C C . ARG A 1 200 ? 7.269 45.630 20.503 1.00 60.38 200 ARG A C 1
ATOM 1627 O O . ARG A 1 200 ? 7.222 44.549 19.883 1.00 60.38 200 ARG A O 1
#

Radius of gyration: 29.22 Å; chains: 1; bounding box: 54×61×73 Å

Foldseek 3Di:
DKDPDQVVVVVVVVVLLVVLVPQPQKDDKDKDKDRWDFPPPPDPVPPPVVPPPPCPGTMTDIDMDIDIGGNDPVSVLVSCLVVVDPDDDDPDDPDDDDDPVVVVVSVVVVVVVVVVVVVVVVVVVVVVVVVVVVVVVVCVVCVVVVVVVVVVVVVVVVVVVVVVVVVVPDDPDDDDDDDDDDDDDDDDDDDDDDDDDDDD